Protein AF-A0AAV6R0L7-F1 (afdb_monomer_lite)

Radius of gyration: 26.96 Å; chains: 1; bounding box: 62×50×65 Å

Secondary structure (DSSP, 8-state):
-PPPHHHHHHHHHHHHHHHHHHHHHHHHHHHHTSS--TTSPPPPP-------PPPPTT--HHHHHHHHHHHHHHHHHHHHHTT--HHHHHTS--SSS-TTTEETTEEPP--HHHHHHHHHHTS---SS----SB----HHHHHHHS--SS--BHHHHIIIIIHHHHHHHHHHSSB---S-TTHHHHHHS---SS----TTSBPTT---------

pLDDT: mean 74.99, std 13.41, range [33.66, 90.25]

Foldseek 3Di:
DDDPPVVVVVVLVVLVVVLVVVVVVLVVCPVVVPDRDPPDDRDDRPDPPDPPPPPPPDPDPVNLVVVLVVQVVVVVVVCVVVVHDPVVVVVDDSHPDDPVADDSNHGDDDDPVVVVVVVVVVDDDDPDDDDDQDDDDPPVVQPVVFFQDPDFFQLSCCPPTPPVVVVVVPVVHNDDDPDDPCPVVVVVDDDDPPDDRDRGDTDPRPPDPDDDDD

Structure (mmCIF, N/CA/C/O backbone):
data_AF-A0AAV6R0L7-F1
#
_entry.id   AF-A0AAV6R0L7-F1
#
loop_
_atom_site.group_PDB
_atom_site.id
_atom_site.type_symbol
_atom_site.label_atom_id
_atom_site.label_alt_id
_atom_site.label_comp_id
_atom_site.label_asym_id
_atom_site.label_entity_id
_atom_site.label_seq_id
_atom_site.pdbx_PDB_ins_code
_atom_site.Cartn_x
_atom_site.Cartn_y
_atom_site.Cartn_z
_atom_site.occupancy
_atom_site.B_iso_or_equiv
_atom_site.auth_seq_id
_atom_site.auth_comp_id
_atom_site.auth_asym_id
_atom_site.auth_atom_id
_atom_site.pdbx_PDB_model_num
ATOM 1 N N . MET A 1 1 ? -6.041 29.939 28.682 1.00 41.69 1 MET A N 1
ATOM 2 C CA . MET A 1 1 ? -7.348 29.356 29.060 1.00 41.69 1 MET A CA 1
ATOM 3 C C . MET A 1 1 ? -7.856 28.539 27.883 1.00 41.69 1 MET A C 1
ATOM 5 O O . MET A 1 1 ? -8.057 29.111 26.820 1.00 41.69 1 MET A O 1
ATOM 9 N N . GLY A 1 2 ? -7.948 27.213 28.024 1.00 55.22 2 GLY A N 1
ATOM 10 C CA . GLY A 1 2 ? -8.451 26.331 26.963 1.00 55.22 2 GLY A CA 1
ATOM 11 C C . GLY A 1 2 ? -9.954 26.516 26.745 1.00 55.22 2 GLY A C 1
ATOM 12 O O . GLY A 1 2 ? -10.676 26.841 27.688 1.00 55.22 2 GLY A O 1
ATOM 13 N N . LYS A 1 3 ? -10.428 26.340 25.506 1.00 60.84 3 LYS A N 1
ATOM 14 C CA . LYS A 1 3 ? -11.869 26.344 25.209 1.00 60.84 3 LYS A CA 1
ATOM 15 C C . LYS A 1 3 ? -12.555 25.191 25.968 1.00 60.84 3 LYS A C 1
ATOM 17 O O . LYS A 1 3 ? -11.961 24.117 26.062 1.00 60.84 3 LYS A O 1
ATOM 22 N N . PRO A 1 4 ? -13.788 25.370 26.478 1.00 76.62 4 PRO A N 1
ATOM 23 C CA . PRO A 1 4 ? -14.549 24.284 27.096 1.00 76.62 4 PRO A CA 1
ATOM 24 C C . PRO A 1 4 ? -14.711 23.104 26.128 1.00 76.62 4 PRO A C 1
ATOM 26 O O . PRO A 1 4 ? -14.979 23.318 24.945 1.00 76.62 4 PRO A O 1
ATOM 29 N N . LEU A 1 5 ? -14.608 21.867 26.626 1.00 69.12 5 LEU A N 1
ATOM 30 C CA . LEU A 1 5 ? -14.687 20.642 25.812 1.00 69.12 5 LEU A CA 1
ATOM 31 C C . LEU A 1 5 ? -15.955 20.584 24.940 1.00 69.12 5 LEU A C 1
ATOM 33 O O . LEU A 1 5 ? -15.890 20.198 23.779 1.00 69.12 5 LEU A O 1
ATOM 37 N N . ALA A 1 6 ? -17.095 21.036 25.468 1.00 72.56 6 ALA A N 1
ATOM 38 C CA . ALA A 1 6 ? -18.357 21.095 24.729 1.00 72.56 6 ALA A CA 1
ATOM 39 C C . ALA A 1 6 ? -18.309 22.066 23.534 1.00 72.56 6 ALA A C 1
ATOM 41 O O . ALA A 1 6 ? -18.809 21.751 22.456 1.00 72.56 6 ALA A O 1
ATOM 42 N N . ALA A 1 7 ? -17.655 23.220 23.698 1.00 75.00 7 ALA A N 1
ATOM 43 C CA . ALA A 1 7 ? -17.465 24.179 22.612 1.00 75.00 7 ALA A CA 1
ATOM 44 C C . ALA A 1 7 ? -16.508 23.621 21.548 1.00 75.00 7 ALA A C 1
ATOM 46 O O . ALA A 1 7 ? -16.735 23.809 20.358 1.00 75.00 7 ALA A O 1
ATOM 47 N N . LEU A 1 8 ? -15.472 22.889 21.970 1.00 75.19 8 LEU A N 1
ATOM 48 C CA . LEU A 1 8 ? -14.539 22.225 21.063 1.00 75.19 8 LEU A CA 1
ATOM 49 C C . LEU A 1 8 ? -15.246 21.145 20.225 1.00 75.19 8 LEU A C 1
ATOM 51 O O . LEU A 1 8 ? -15.151 21.162 18.998 1.00 75.19 8 LEU A O 1
ATOM 55 N N . LEU A 1 9 ? -16.019 20.264 20.866 1.00 73.44 9 LEU A N 1
ATOM 56 C CA . LEU A 1 9 ? -16.793 19.216 20.190 1.00 73.44 9 LEU A CA 1
ATOM 57 C C . LEU A 1 9 ? -17.797 19.792 19.187 1.00 73.44 9 LEU A C 1
ATOM 59 O O . LEU A 1 9 ? -17.857 19.321 18.055 1.00 73.44 9 LEU A O 1
ATOM 63 N N . SER A 1 10 ? -18.527 20.844 19.566 1.00 76.62 10 SER A N 1
ATOM 64 C CA . SER A 1 10 ? -19.454 21.526 18.658 1.00 76.62 10 SER A CA 1
ATOM 65 C C . SER A 1 10 ? -18.727 22.114 17.444 1.00 76.62 10 SER A C 1
ATOM 67 O O . SER A 1 10 ? -19.151 21.888 16.314 1.00 76.62 10 SER A O 1
ATOM 69 N N . THR A 1 11 ? -17.576 22.771 17.637 1.00 80.69 11 THR A N 1
ATOM 70 C CA . THR A 1 11 ? -16.802 23.304 16.502 1.00 80.69 11 THR A CA 1
ATOM 71 C C . THR A 1 11 ? -16.272 22.215 15.569 1.00 80.69 11 THR A C 1
ATOM 73 O O . THR A 1 11 ? -16.262 22.415 14.354 1.00 80.69 11 THR A O 1
ATOM 76 N N . HIS A 1 12 ? -15.857 21.060 16.102 1.00 77.69 12 HIS A N 1
ATOM 77 C CA . HIS A 1 12 ? -15.416 19.928 15.284 1.00 77.69 12 HIS A CA 1
ATOM 78 C C . HIS A 1 12 ? -16.566 19.287 14.517 1.00 77.69 12 HIS A C 1
ATOM 80 O O . HIS A 1 12 ? -16.390 18.958 13.346 1.00 77.69 12 HIS A O 1
ATOM 86 N N . TYR A 1 13 ? -17.729 19.145 15.155 1.00 80.00 13 TYR A N 1
ATOM 87 C CA . TYR A 1 13 ? -18.930 18.623 14.518 1.00 80.00 13 TYR A CA 1
ATOM 88 C C . TYR A 1 13 ? -19.350 19.492 13.327 1.00 80.00 13 TYR A C 1
ATOM 90 O O . TYR A 1 13 ? -19.474 18.979 12.217 1.00 80.00 13 TYR A O 1
ATOM 98 N N . GLU A 1 14 ? -19.461 20.810 13.521 1.00 84.25 14 GLU A N 1
ATOM 99 C CA . GLU A 1 14 ? -19.815 21.740 12.440 1.00 84.25 14 GLU A CA 1
ATOM 100 C C . GLU A 1 14 ? -18.759 21.751 11.326 1.00 84.25 14 GLU A C 1
ATOM 102 O O . GLU A 1 14 ? -19.093 21.663 10.148 1.00 84.25 14 GLU A O 1
ATOM 107 N N . SER A 1 15 ? -17.467 21.759 11.678 1.00 81.75 15 SER A N 1
ATOM 108 C CA . SER A 1 15 ? -16.381 21.713 10.684 1.00 81.75 15 SER A CA 1
ATOM 109 C C . SER A 1 15 ? -16.391 20.416 9.866 1.00 81.75 15 SER A C 1
ATOM 111 O O . SER A 1 15 ? -16.140 20.437 8.660 1.00 81.75 15 SER A O 1
ATOM 113 N N . GLY A 1 16 ? -16.674 19.281 10.513 1.00 80.00 16 GLY A N 1
ATOM 114 C CA . GLY A 1 16 ? -16.819 17.988 9.850 1.00 80.00 16 GLY A CA 1
ATOM 115 C C . GLY A 1 16 ? -18.012 17.972 8.900 1.00 80.00 16 GLY A C 1
ATOM 116 O O . GLY A 1 16 ? -17.875 17.523 7.764 1.00 80.00 16 GLY A O 1
ATOM 117 N N . ARG A 1 17 ? -19.150 18.529 9.333 1.00 83.81 17 ARG A N 1
ATOM 118 C CA . ARG A 1 17 ? -20.371 18.619 8.527 1.00 83.81 17 ARG A CA 1
ATOM 119 C C . ARG A 1 17 ? -20.169 19.472 7.275 1.00 83.81 17 ARG A C 1
ATOM 121 O O . ARG A 1 17 ? -20.533 19.035 6.190 1.00 83.81 17 ARG A O 1
ATOM 128 N N . THR A 1 18 ? -19.538 20.638 7.409 1.00 83.25 18 THR A N 1
ATOM 129 C CA . THR A 1 18 ? -19.237 21.516 6.268 1.00 83.25 18 THR A CA 1
ATOM 130 C C . THR A 1 18 ? -18.297 20.844 5.274 1.00 83.25 18 THR A C 1
ATOM 132 O O . THR A 1 18 ? -18.565 20.862 4.081 1.00 83.25 18 THR A O 1
ATOM 135 N N . CYS A 1 19 ? -17.230 20.187 5.739 1.00 79.94 19 CYS A N 1
ATOM 136 C CA . CYS A 1 19 ? -16.316 19.499 4.823 1.00 79.94 19 CYS A CA 1
ATOM 137 C C . CYS A 1 19 ? -16.973 18.304 4.119 1.00 79.94 19 CYS A C 1
ATOM 139 O O . CYS A 1 19 ? -16.639 18.011 2.973 1.00 79.94 19 CYS A O 1
ATOM 141 N N . PHE A 1 20 ? -17.878 17.595 4.798 1.00 83.06 20 PHE A N 1
ATOM 142 C CA . PHE A 1 20 ? -18.643 16.518 4.175 1.00 83.06 20 PHE A CA 1
ATOM 143 C C . PHE A 1 20 ? -19.561 17.056 3.070 1.00 83.06 20 PHE A C 1
ATOM 145 O O . PHE A 1 20 ? -19.612 16.470 1.994 1.00 83.06 20 PHE A O 1
ATOM 152 N N . GLN A 1 21 ? -20.205 18.202 3.308 1.00 84.94 21 GLN A N 1
ATOM 153 C CA . GLN A 1 21 ? -21.023 18.889 2.309 1.00 84.94 21 GLN A CA 1
ATOM 154 C C . GLN A 1 21 ? -20.188 19.327 1.092 1.00 84.94 21 GLN A C 1
ATOM 156 O O . GLN A 1 21 ? -20.542 18.989 -0.031 1.00 84.94 21 GLN A O 1
ATOM 161 N N . GLU A 1 22 ? -19.038 19.981 1.312 1.00 83.12 22 GLU A N 1
ATOM 162 C CA . GLU A 1 22 ? -18.105 20.379 0.238 1.00 83.12 22 GLU A CA 1
ATOM 163 C C . GLU A 1 22 ? -17.649 19.168 -0.600 1.00 83.12 22 GLU A C 1
ATOM 165 O O . GLU A 1 22 ? -17.516 19.250 -1.820 1.00 83.12 22 GLU A O 1
ATOM 170 N N . PHE A 1 23 ? -17.414 18.020 0.045 1.00 83.06 23 PHE A N 1
ATOM 171 C CA . PHE A 1 23 ? -17.054 16.784 -0.649 1.00 83.06 23 PHE A CA 1
ATOM 172 C C . PHE A 1 23 ? -18.212 16.223 -1.483 1.00 83.06 23 PHE A C 1
ATOM 174 O O . PHE A 1 23 ? -17.983 15.770 -2.602 1.00 83.06 23 PHE A O 1
ATOM 181 N N . GLN A 1 24 ? -19.443 16.247 -0.964 1.00 84.81 24 GLN A N 1
ATOM 182 C CA . GLN A 1 24 ? -20.619 15.804 -1.718 1.00 84.81 24 GLN A CA 1
ATOM 183 C C . GLN A 1 24 ? -20.860 16.677 -2.952 1.00 84.81 24 GLN A C 1
ATOM 185 O O . GLN A 1 24 ? -21.027 16.132 -4.038 1.00 84.81 24 GLN A O 1
ATOM 190 N N . GLU A 1 25 ? -20.782 18.000 -2.808 1.00 84.38 25 GLU A N 1
ATOM 191 C CA . GLU A 1 25 ? -20.912 18.947 -3.924 1.00 84.38 25 GLU A CA 1
ATOM 192 C C . GLU A 1 25 ? -19.843 18.707 -4.998 1.00 84.38 25 GLU A C 1
ATOM 194 O O . GLU A 1 25 ? -20.148 18.689 -6.189 1.00 84.38 25 GLU A O 1
ATOM 199 N N . PHE A 1 26 ? -18.594 18.445 -4.594 1.00 82.44 26 PHE A N 1
ATOM 200 C CA . PHE A 1 26 ? -17.530 18.068 -5.527 1.00 82.44 26 PHE A CA 1
ATOM 201 C C . PHE A 1 26 ? -17.848 16.766 -6.279 1.00 82.44 26 PHE A C 1
ATOM 203 O O . PHE A 1 26 ? -17.674 16.694 -7.495 1.00 82.44 26 PHE A O 1
ATOM 210 N N . MET A 1 27 ? -18.327 15.736 -5.576 1.00 84.00 27 MET A N 1
ATOM 211 C CA . MET A 1 27 ? -18.682 14.450 -6.188 1.00 84.00 27 MET A CA 1
ATOM 212 C C . MET A 1 27 ? -19.865 14.573 -7.157 1.00 84.00 27 MET A C 1
ATOM 214 O O . MET A 1 27 ? -19.846 13.944 -8.214 1.00 84.00 27 MET A O 1
ATOM 218 N N . GLU A 1 28 ? -20.867 15.389 -6.827 1.00 85.00 28 GLU A N 1
ATOM 219 C CA . GLU A 1 28 ? -21.992 15.698 -7.718 1.00 85.00 28 GLU A CA 1
ATOM 220 C C . GLU A 1 28 ? -21.538 16.511 -8.939 1.00 85.00 28 GLU A C 1
ATOM 222 O O . GLU A 1 28 ? -21.948 16.208 -10.059 1.00 85.00 28 GLU A O 1
ATOM 227 N N . GLY A 1 29 ? -20.630 17.477 -8.762 1.00 79.44 29 GLY A N 1
ATOM 228 C CA . GLY A 1 29 ? -20.025 18.232 -9.865 1.00 79.44 29 GLY A CA 1
ATOM 229 C C . GLY A 1 29 ? -19.267 17.338 -10.851 1.00 79.44 29 GLY A C 1
ATOM 230 O O . GLY A 1 29 ? -19.427 17.481 -12.062 1.00 79.44 29 GLY A O 1
ATOM 231 N N . LEU A 1 30 ? -18.525 16.343 -10.348 1.00 78.81 30 LEU A N 1
ATOM 232 C CA . LEU A 1 30 ? -17.870 15.338 -11.195 1.00 78.81 30 LEU A CA 1
ATOM 233 C C . LEU A 1 30 ? -18.861 14.453 -11.961 1.00 78.81 30 LEU A C 1
ATOM 235 O O . LEU A 1 30 ? -18.545 14.013 -13.064 1.00 78.81 30 LEU A O 1
ATOM 239 N N . GLN A 1 31 ? -20.029 14.157 -11.385 1.00 80.56 31 GLN A N 1
ATOM 240 C CA . GLN A 1 31 ? -21.059 13.347 -12.044 1.00 80.56 31 GLN A CA 1
ATOM 241 C C . GLN A 1 31 ? -21.823 14.120 -13.120 1.00 80.56 31 GLN A C 1
ATOM 243 O O . GLN A 1 31 ? -22.228 13.525 -14.115 1.00 80.56 31 GLN A O 1
ATOM 248 N N . ASN A 1 32 ? -22.008 15.425 -12.923 1.00 79.94 32 ASN A N 1
ATOM 249 C CA . ASN A 1 32 ? -22.815 16.272 -13.799 1.00 79.94 32 ASN A CA 1
ATOM 250 C C . ASN A 1 32 ? -21.991 17.031 -14.860 1.00 79.94 32 ASN A C 1
ATOM 252 O O . ASN A 1 32 ? -22.562 17.823 -15.602 1.00 79.94 32 ASN A O 1
ATOM 256 N N . GLU A 1 33 ? -20.672 16.801 -14.939 1.00 68.69 33 GLU A N 1
ATOM 257 C CA . GLU A 1 33 ? -19.726 17.474 -15.856 1.00 68.69 33 GLU A CA 1
ATOM 258 C C . GLU A 1 33 ? -19.758 19.022 -15.799 1.00 68.69 33 GLU A C 1
ATOM 260 O O . GLU A 1 33 ? -19.273 19.704 -16.705 1.00 68.69 33 GLU A O 1
ATOM 265 N N . GLU A 1 34 ? -20.282 19.609 -14.717 1.00 64.69 34 GLU A N 1
ATOM 266 C CA . GLU A 1 34 ? -20.348 21.060 -14.529 1.00 64.69 34 GLU A CA 1
ATOM 267 C C . GLU A 1 34 ? -19.182 21.578 -13.677 1.00 64.69 34 GLU A C 1
ATOM 269 O O . GLU A 1 34 ? -19.051 21.224 -12.510 1.00 64.69 34 GLU A O 1
ATOM 274 N N . VAL A 1 35 ? -18.396 22.494 -14.267 1.00 59.72 35 VAL A N 1
ATOM 275 C CA . VAL A 1 35 ? -17.421 23.454 -13.686 1.00 59.72 35 VAL A CA 1
ATOM 276 C C . VAL A 1 35 ? -16.261 22.881 -12.851 1.00 59.72 35 VAL A C 1
ATOM 278 O O . VAL A 1 35 ? -15.149 23.391 -12.975 1.00 59.72 35 VAL A O 1
ATOM 281 N N . ALA A 1 36 ? -16.467 21.840 -12.047 1.00 58.25 36 ALA A N 1
ATOM 282 C CA . ALA A 1 36 ? -15.435 21.146 -11.291 1.00 58.25 36 ALA A CA 1
ATOM 283 C C . ALA A 1 36 ? -14.796 20.060 -12.162 1.00 58.25 36 ALA A C 1
ATOM 285 O O . ALA A 1 36 ? -15.420 19.061 -12.525 1.00 58.25 36 ALA A O 1
ATOM 286 N N . THR A 1 37 ? -13.530 20.246 -12.513 1.00 64.44 37 THR A N 1
ATOM 287 C CA . THR A 1 37 ? -12.767 19.229 -13.229 1.00 64.44 37 THR A CA 1
ATOM 288 C C . THR A 1 37 ? -12.195 18.217 -12.244 1.00 64.44 37 THR A C 1
ATOM 290 O O . THR A 1 37 ? -11.851 18.545 -11.110 1.00 64.44 37 THR A O 1
ATOM 293 N N . PHE A 1 38 ? -11.986 16.981 -12.701 1.00 68.06 38 PHE A N 1
ATOM 294 C CA . PHE A 1 38 ? -11.251 15.956 -11.946 1.00 68.06 38 PHE A CA 1
ATOM 295 C C . PHE A 1 38 ? -9.875 16.437 -11.438 1.00 68.06 38 PHE A C 1
ATOM 297 O O . PHE A 1 38 ? -9.327 15.888 -10.483 1.00 68.06 38 PHE A O 1
ATOM 304 N N . TYR A 1 39 ? -9.308 17.462 -12.078 1.00 74.31 39 TYR A N 1
ATOM 305 C CA . TYR A 1 39 ? -8.001 18.020 -11.751 1.00 74.31 39 TYR A CA 1
ATOM 306 C C . TYR A 1 39 ? -8.044 19.140 -10.709 1.00 74.31 39 TYR A C 1
ATOM 308 O O . TYR A 1 39 ? -6.978 19.606 -10.293 1.00 74.31 39 TYR A O 1
ATOM 316 N N . ASP A 1 40 ? -9.230 19.563 -10.268 1.00 73.94 40 ASP A N 1
ATOM 317 C CA . ASP A 1 40 ? -9.344 20.623 -9.279 1.00 73.94 40 ASP A CA 1
ATOM 318 C C . ASP A 1 40 ? -8.901 20.126 -7.893 1.00 73.94 40 ASP A C 1
ATOM 320 O O . ASP A 1 40 ? -9.303 19.053 -7.430 1.00 73.94 40 ASP A O 1
ATOM 324 N N . PRO A 1 41 ? -8.031 20.878 -7.197 1.00 72.00 41 PRO A N 1
ATOM 325 C CA . PRO A 1 41 ? -7.487 20.444 -5.924 1.00 72.00 41 PRO A CA 1
ATOM 326 C C . PRO A 1 41 ? -8.555 20.477 -4.826 1.00 72.00 41 PRO A C 1
ATOM 328 O O . PRO A 1 41 ? -9.047 21.538 -4.444 1.00 72.00 41 PRO A O 1
ATOM 331 N N . ILE A 1 42 ? -8.833 19.314 -4.233 1.00 75.06 42 ILE A N 1
ATOM 332 C CA . ILE A 1 42 ? -9.690 19.212 -3.048 1.00 75.06 42 ILE A CA 1
ATOM 333 C C . ILE A 1 42 ? -8.981 19.871 -1.860 1.00 75.06 42 ILE A C 1
ATOM 335 O O . ILE A 1 42 ? -7.841 19.540 -1.506 1.00 75.06 42 ILE A O 1
ATOM 339 N N . LYS A 1 43 ? -9.667 20.809 -1.206 1.00 73.94 43 LYS A N 1
ATOM 340 C CA . LYS A 1 43 ? -9.151 21.507 -0.029 1.00 73.94 43 LYS A CA 1
ATOM 341 C C . LYS A 1 43 ? -8.893 20.513 1.103 1.00 73.94 43 LYS A C 1
ATOM 343 O O . LYS A 1 43 ? -9.780 19.799 1.559 1.00 73.94 43 LYS A O 1
ATOM 348 N N . LYS A 1 44 ? -7.658 20.493 1.607 1.00 70.69 44 LYS A N 1
ATOM 349 C CA . LYS A 1 44 ? -7.285 19.636 2.738 1.00 70.69 44 LYS A CA 1
ATOM 350 C C . LYS A 1 44 ? -8.044 20.052 4.000 1.00 70.69 44 LYS A C 1
ATOM 352 O O . LYS A 1 44 ? -7.892 21.183 4.469 1.00 70.69 44 LYS A O 1
ATOM 357 N N . ASN A 1 45 ? -8.775 19.113 4.594 1.00 67.81 45 ASN A N 1
ATOM 358 C CA . ASN A 1 45 ? -9.454 19.345 5.861 1.00 67.81 45 ASN A CA 1
ATOM 359 C C . ASN A 1 45 ? -8.432 19.500 7.007 1.00 67.81 45 ASN A C 1
ATOM 361 O O . ASN A 1 45 ? -7.558 18.651 7.206 1.00 67.81 45 ASN A O 1
ATOM 365 N N . ARG A 1 46 ? -8.517 20.610 7.752 1.00 64.38 46 ARG A N 1
ATOM 366 C CA . ARG A 1 46 ? -7.647 20.922 8.901 1.00 64.38 46 ARG A CA 1
ATOM 367 C C . ARG A 1 46 ? -8.307 20.496 10.204 1.00 64.38 46 ARG A C 1
ATOM 369 O O . ARG A 1 46 ? -8.546 21.303 11.097 1.00 64.38 46 ARG A O 1
ATOM 376 N N . ILE A 1 47 ? -8.591 19.211 10.308 1.00 65.06 47 ILE A N 1
ATOM 377 C CA . ILE A 1 47 ? -9.078 18.604 11.538 1.00 65.06 47 ILE A CA 1
ATOM 378 C C . ILE A 1 47 ? -7.908 17.957 12.262 1.00 65.06 47 ILE A C 1
ATOM 380 O O . ILE A 1 47 ? -7.224 17.076 11.742 1.00 65.06 47 ILE A O 1
ATOM 384 N N . HIS A 1 48 ? -7.649 18.453 13.469 1.00 58.84 48 HIS A N 1
ATOM 385 C CA . HIS A 1 48 ? -6.672 17.898 14.394 1.00 58.84 48 HIS A CA 1
ATOM 386 C C . HIS A 1 48 ? -7.208 16.574 14.958 1.00 58.84 48 HIS A C 1
ATOM 388 O O . HIS A 1 48 ? -7.595 16.509 16.117 1.00 58.84 48 HIS A O 1
ATOM 394 N N . PHE A 1 49 ? -7.288 15.526 14.135 1.00 54.97 49 PHE A N 1
ATOM 395 C CA . PHE A 1 49 ? -7.740 14.210 14.600 1.00 54.97 49 PHE A CA 1
ATOM 396 C C . PHE A 1 49 ? -6.737 13.542 15.541 1.00 54.97 49 PHE A C 1
ATOM 398 O O . PHE A 1 49 ? -7.130 12.795 16.427 1.00 54.97 49 PHE A O 1
ATOM 405 N N . PHE A 1 50 ? -5.446 13.832 15.361 1.00 48.38 50 PHE A N 1
ATOM 406 C CA . PHE A 1 50 ? -4.360 13.186 16.089 1.00 48.38 50 PHE A CA 1
ATOM 407 C C . PHE A 1 50 ? -3.360 14.235 16.564 1.00 48.38 50 PHE A C 1
ATOM 409 O O . PHE A 1 50 ? -2.287 14.419 15.988 1.00 48.38 50 PHE A O 1
ATOM 416 N N . GLY A 1 51 ? -3.724 14.960 17.619 1.00 49.12 51 GLY A N 1
ATOM 417 C CA . GLY A 1 51 ? -2.696 15.500 18.495 1.00 49.12 51 GLY A CA 1
ATOM 418 C C . GLY A 1 51 ? -2.051 14.311 19.194 1.00 49.12 51 GLY A C 1
ATOM 419 O O . GLY A 1 51 ? -2.687 13.700 20.047 1.00 49.12 51 GLY A O 1
ATOM 420 N N . GLN A 1 52 ? -0.829 13.942 18.807 1.00 47.91 52 GLN A N 1
ATOM 421 C CA . GLN A 1 52 ? -0.015 13.099 19.673 1.00 47.91 52 GLN A CA 1
ATOM 422 C C . GLN A 1 52 ? 0.307 13.934 20.911 1.00 47.91 52 GLN A C 1
ATOM 424 O O . GLN A 1 52 ? 1.244 14.730 20.909 1.00 47.91 52 GLN A O 1
ATOM 429 N N . GLU A 1 53 ? -0.505 13.784 21.956 1.00 52.22 53 GLU A N 1
ATOM 430 C CA . GLU A 1 53 ? -0.028 14.043 23.308 1.00 52.22 53 GLU A CA 1
ATOM 431 C C . GLU A 1 53 ? 1.246 13.197 23.472 1.00 52.22 53 GLU A C 1
ATOM 433 O O . GLU A 1 53 ? 1.231 12.009 23.118 1.00 52.22 53 GLU A O 1
ATOM 438 N N . PRO A 1 54 ? 2.373 13.784 23.908 1.00 48.88 54 PRO A N 1
ATOM 439 C CA . PRO A 1 54 ? 3.570 13.004 24.165 1.00 48.88 54 PRO A CA 1
ATOM 440 C C . PRO A 1 54 ? 3.177 11.896 25.136 1.00 48.88 54 PRO A C 1
ATOM 442 O O . PRO A 1 54 ? 2.649 12.179 26.212 1.00 48.88 54 PRO A O 1
ATOM 445 N N . ALA A 1 55 ? 3.374 10.642 24.720 1.00 51.12 55 ALA A N 1
ATOM 446 C CA . ALA A 1 55 ? 3.060 9.486 25.544 1.00 51.12 55 ALA A CA 1
ATOM 447 C C . ALA A 1 55 ? 3.647 9.726 26.938 1.00 51.12 55 ALA A C 1
ATOM 449 O O . ALA A 1 55 ? 4.860 9.913 27.069 1.00 51.12 55 ALA A O 1
ATOM 450 N N . SER A 1 56 ? 2.796 9.785 27.970 1.00 53.19 56 SER A N 1
ATOM 451 C CA . SER A 1 56 ? 3.306 9.861 29.333 1.00 53.19 56 SER A CA 1
ATOM 452 C C . SER A 1 56 ? 4.156 8.614 29.524 1.00 53.19 56 SER A C 1
ATOM 454 O O . SER A 1 56 ? 3.638 7.506 29.370 1.00 53.19 56 SER A O 1
ATOM 456 N N . ALA A 1 57 ? 5.444 8.797 29.796 1.00 53.41 57 ALA A N 1
ATOM 457 C CA . ALA A 1 57 ? 6.442 7.738 29.721 1.00 53.41 57 ALA A CA 1
ATOM 458 C C . ALA A 1 57 ? 6.192 6.545 30.669 1.00 53.41 57 ALA A C 1
ATOM 460 O O . ALA A 1 57 ? 6.902 5.559 30.562 1.00 53.41 57 ALA A O 1
ATOM 461 N N . ASP A 1 58 ? 5.172 6.584 31.535 1.00 53.94 58 ASP A N 1
ATOM 462 C CA . ASP A 1 58 ? 4.935 5.584 32.580 1.00 53.94 58 ASP A CA 1
ATOM 463 C C . ASP A 1 58 ? 3.444 5.376 32.924 1.00 53.94 58 ASP A C 1
ATOM 465 O O . ASP A 1 58 ? 3.062 5.251 34.092 1.00 53.94 58 ASP A O 1
ATOM 469 N N . ALA A 1 59 ? 2.542 5.317 31.940 1.00 58.16 59 ALA A N 1
ATOM 470 C CA . ALA A 1 59 ? 1.234 4.721 32.222 1.00 58.16 59 ALA A CA 1
ATOM 471 C C . ALA A 1 59 ? 1.418 3.199 32.328 1.00 58.16 59 ALA A C 1
ATOM 473 O O . ALA A 1 59 ? 1.549 2.506 31.320 1.00 58.16 59 ALA A O 1
ATOM 474 N N . SER A 1 60 ? 1.467 2.665 33.553 1.00 68.38 60 SER A N 1
ATOM 475 C CA . SER A 1 60 ? 1.531 1.216 33.757 1.00 68.38 60 SER A CA 1
ATOM 476 C C . SER A 1 60 ? 0.378 0.547 32.999 1.00 68.38 60 SER A C 1
ATOM 478 O O . SER A 1 60 ? -0.755 1.028 33.039 1.00 68.38 60 SER A O 1
ATOM 480 N N . LYS A 1 61 ? 0.637 -0.573 32.309 1.00 73.50 61 LYS A N 1
ATOM 481 C CA . LYS A 1 61 ? -0.387 -1.316 31.539 1.00 73.50 61 LYS A CA 1
ATOM 482 C C . LYS A 1 61 ? -1.661 -1.585 32.356 1.00 73.50 61 LYS A C 1
ATOM 484 O O . LYS A 1 61 ? -2.763 -1.611 31.822 1.00 73.50 61 LYS A O 1
ATOM 489 N N . GLN A 1 62 ? -1.512 -1.717 33.674 1.00 77.81 62 GLN A N 1
ATOM 490 C CA . GLN A 1 62 ? -2.607 -1.866 34.627 1.00 77.81 62 GLN A CA 1
ATOM 491 C C . GLN A 1 62 ? -3.529 -0.636 34.708 1.00 77.81 62 GLN A C 1
ATOM 493 O O . GLN A 1 62 ? -4.739 -0.795 34.858 1.00 77.81 62 GLN A O 1
ATOM 498 N N . LYS A 1 63 ? -2.985 0.583 34.625 1.00 80.38 63 LYS A N 1
ATOM 499 C CA . LYS A 1 63 ? -3.769 1.823 34.642 1.00 80.38 63 LYS A CA 1
ATOM 500 C C . LYS A 1 63 ? -4.619 1.949 33.379 1.00 80.38 63 LYS A C 1
ATOM 502 O O . LYS A 1 63 ? -5.816 2.184 33.498 1.00 80.38 63 LYS A O 1
ATOM 507 N N . VAL A 1 64 ? -4.018 1.695 32.215 1.00 78.56 64 VAL A N 1
ATOM 508 C CA . VAL A 1 64 ? -4.716 1.676 30.918 1.00 78.56 64 VAL A CA 1
ATOM 509 C C . VAL A 1 64 ? -5.853 0.655 30.939 1.00 78.56 64 VAL A C 1
ATOM 511 O O . VAL A 1 64 ? -6.998 1.007 30.688 1.00 78.56 64 VAL A O 1
ATOM 514 N N . LEU A 1 65 ? -5.578 -0.575 31.389 1.00 81.75 65 LEU A N 1
ATOM 515 C CA . LEU A 1 65 ? -6.601 -1.618 31.496 1.00 81.75 65 LEU A CA 1
ATOM 516 C C . LEU A 1 65 ? -7.759 -1.216 32.426 1.00 81.75 65 LEU A C 1
ATOM 518 O O . LEU A 1 65 ? -8.919 -1.527 32.165 1.00 81.75 65 LEU A O 1
ATOM 522 N N . LYS A 1 66 ? -7.464 -0.514 33.526 1.00 86.69 66 LYS A N 1
ATOM 523 C CA . LYS A 1 66 ? -8.493 -0.029 34.454 1.00 86.69 66 LYS A CA 1
ATOM 524 C C . LYS A 1 66 ? -9.368 1.049 33.812 1.00 86.69 66 LYS A C 1
ATOM 526 O O . LYS A 1 66 ? -10.579 1.042 34.032 1.00 86.69 66 LYS A O 1
ATOM 531 N N . GLU A 1 67 ? -8.773 1.955 33.044 1.00 84.56 67 GLU A N 1
ATOM 532 C CA . GLU A 1 67 ? -9.488 2.989 32.289 1.00 84.56 67 GLU A CA 1
ATOM 533 C C . GLU A 1 67 ? -10.354 2.369 31.181 1.00 84.56 67 GLU A C 1
ATOM 535 O O . GLU A 1 67 ? -11.531 2.721 31.073 1.00 84.56 67 GLU A O 1
ATOM 540 N N . ASP A 1 68 ? -9.840 1.371 30.459 1.00 83.94 68 ASP A N 1
ATOM 541 C CA . ASP A 1 68 ? -10.586 0.625 29.439 1.00 83.94 68 ASP A CA 1
ATOM 542 C C . ASP A 1 68 ? -11.776 -0.133 30.038 1.00 83.94 68 ASP A C 1
ATOM 544 O O . ASP A 1 68 ? -12.897 -0.030 29.537 1.00 83.94 68 ASP A O 1
ATOM 548 N N . CYS A 1 69 ? -11.586 -0.830 31.164 1.00 86.56 69 CYS A N 1
ATOM 549 C CA . CYS A 1 69 ? -12.680 -1.494 31.880 1.00 86.56 69 CYS A CA 1
ATOM 550 C C . CYS A 1 69 ? -13.763 -0.499 32.327 1.00 86.56 69 CYS A C 1
ATOM 552 O O . CYS A 1 69 ? -14.961 -0.796 32.259 1.00 86.56 69 CYS A O 1
ATOM 554 N N . GLN A 1 70 ? -13.364 0.693 32.780 1.00 89.00 70 GLN A N 1
ATOM 555 C CA . GLN A 1 70 ? -14.307 1.746 33.158 1.00 89.00 70 GLN A CA 1
ATOM 556 C C . GLN A 1 70 ? -15.058 2.306 31.948 1.00 89.00 70 GLN A C 1
ATOM 558 O O . GLN A 1 70 ? -16.268 2.526 32.041 1.00 89.00 70 GLN A O 1
ATOM 563 N N . LEU A 1 71 ? -14.368 2.538 30.830 1.00 87.06 71 LEU A N 1
ATOM 564 C CA . LEU A 1 71 ? -14.975 3.000 29.584 1.00 87.06 71 LEU A CA 1
ATOM 565 C C . LEU A 1 71 ? -15.975 1.968 29.058 1.00 87.06 71 LEU A C 1
ATOM 567 O O . LEU A 1 71 ? -17.129 2.319 28.816 1.00 87.06 71 LEU A O 1
ATOM 571 N N . PHE A 1 72 ? -15.573 0.698 28.987 1.00 88.56 72 PHE A N 1
ATOM 572 C CA . PHE A 1 72 ? -16.438 -0.411 28.595 1.00 88.56 72 PHE A CA 1
ATOM 573 C C . PHE A 1 72 ? -17.694 -0.478 29.464 1.00 88.56 72 PHE A C 1
ATOM 575 O O . PHE A 1 72 ? -18.800 -0.515 28.936 1.00 88.56 72 PHE A O 1
ATOM 582 N N . SER A 1 73 ? -17.545 -0.415 30.791 1.00 89.75 73 SER A N 1
ATOM 583 C CA . SER A 1 73 ? -18.683 -0.465 31.718 1.00 89.75 73 SER A CA 1
ATOM 584 C C . SER A 1 73 ? -19.676 0.672 31.462 1.00 89.75 73 SER A C 1
ATOM 586 O O . SER A 1 73 ? -20.883 0.446 31.404 1.00 89.75 73 SER A O 1
ATOM 588 N N . LYS A 1 74 ? -19.177 1.899 31.258 1.00 90.25 74 LYS A N 1
ATOM 589 C CA . LYS A 1 74 ? -20.019 3.066 30.947 1.00 90.25 74 LYS A CA 1
ATOM 590 C C . LYS A 1 74 ? -20.735 2.905 29.609 1.00 90.25 74 LYS A C 1
ATOM 592 O O . LYS A 1 74 ? -21.936 3.156 29.539 1.00 90.25 74 LYS A O 1
ATOM 597 N N . LEU A 1 75 ? -20.012 2.490 28.569 1.00 88.56 75 LEU A N 1
ATOM 598 C CA . LEU A 1 75 ? -20.565 2.282 27.231 1.00 88.56 75 LEU A CA 1
ATOM 599 C C . LEU A 1 75 ? -21.611 1.163 27.221 1.00 88.56 75 LEU A C 1
ATOM 601 O O . LEU A 1 75 ? -22.668 1.331 26.624 1.00 88.56 75 LEU A O 1
ATOM 605 N N . PHE A 1 76 ? -21.363 0.071 27.941 1.00 88.88 76 PHE A N 1
ATOM 606 C CA . PHE A 1 76 ? -22.287 -1.052 28.074 1.00 88.88 76 PHE A CA 1
ATOM 607 C C . PHE A 1 76 ? -23.588 -0.656 28.784 1.00 88.88 76 PHE A C 1
ATOM 609 O O . PHE A 1 76 ? -24.671 -0.960 28.289 1.00 88.88 76 PHE A O 1
ATOM 616 N N . ILE A 1 77 ? -23.503 0.083 29.898 1.00 90.19 77 ILE A N 1
ATOM 617 C CA . ILE A 1 77 ? -24.687 0.612 30.600 1.00 90.19 77 ILE A CA 1
ATOM 618 C C . ILE A 1 77 ? -25.474 1.563 29.689 1.00 90.19 77 ILE A C 1
ATOM 620 O O . ILE A 1 77 ? -26.699 1.477 29.612 1.00 90.19 77 ILE A O 1
ATOM 624 N N . LEU A 1 78 ? -24.780 2.442 28.959 1.00 88.56 78 LEU A N 1
ATOM 625 C CA . LEU A 1 78 ? -25.399 3.323 27.967 1.00 88.56 78 LEU A CA 1
ATOM 626 C C . LEU A 1 78 ? -26.120 2.526 26.876 1.00 88.56 78 LEU A C 1
ATOM 628 O O . LEU A 1 78 ? -27.264 2.845 26.558 1.00 88.56 78 LEU A O 1
ATOM 632 N N . CYS A 1 79 ? -25.478 1.479 26.357 1.00 87.38 79 CYS A N 1
ATOM 633 C CA . CYS A 1 79 ? -26.020 0.589 25.335 1.00 87.38 79 CYS A CA 1
ATOM 634 C C . CYS A 1 79 ? -27.316 -0.086 25.818 1.00 87.38 79 CYS A C 1
ATOM 636 O O . CYS A 1 79 ? -28.321 -0.042 25.111 1.00 87.38 79 CYS A O 1
ATOM 638 N N . GLN A 1 80 ? -27.338 -0.592 27.060 1.00 85.62 80 GLN A N 1
ATOM 639 C CA . GLN A 1 80 ? -28.551 -1.150 27.672 1.00 85.62 80 GLN A CA 1
ATOM 640 C C . GLN A 1 80 ? -29.654 -0.104 27.864 1.00 85.62 80 GLN A C 1
ATOM 642 O O . GLN A 1 80 ? -30.801 -0.350 27.509 1.00 85.62 80 GLN A O 1
ATOM 647 N N . SER A 1 81 ? -29.320 1.075 28.402 1.00 88.62 81 SER A N 1
ATOM 648 C CA . SER A 1 81 ? -30.313 2.121 28.698 1.00 88.62 81 SER A CA 1
ATOM 649 C C . SER A 1 81 ? -30.978 2.720 27.456 1.00 88.62 81 SER A C 1
ATOM 651 O O . SER A 1 81 ? -32.060 3.289 27.557 1.00 88.62 81 SER A O 1
ATOM 653 N N . LYS A 1 82 ? -30.322 2.618 26.295 1.00 88.62 82 LYS A N 1
ATOM 654 C CA . LYS A 1 82 ? -30.801 3.150 25.016 1.00 88.62 82 LYS A CA 1
ATOM 655 C C . LYS A 1 82 ? -31.284 2.071 24.046 1.00 88.62 82 LYS A C 1
ATOM 657 O O . LYS A 1 82 ? -31.422 2.379 22.866 1.00 88.62 82 LYS A O 1
ATOM 662 N N . GLU A 1 83 ? -31.475 0.834 24.512 1.00 88.06 83 GLU A N 1
ATOM 663 C CA . GLU A 1 83 ? -31.905 -0.305 23.679 1.00 88.06 83 GLU A CA 1
ATOM 664 C C . GLU A 1 83 ? -31.058 -0.457 22.401 1.00 88.06 83 GLU A C 1
ATOM 666 O O . GLU A 1 83 ? -31.547 -0.772 21.317 1.00 88.06 83 GLU A O 1
ATOM 671 N N . CYS A 1 84 ? -29.760 -0.179 22.511 1.00 84.94 84 CYS A N 1
ATOM 672 C CA . CYS A 1 84 ? -28.844 -0.300 21.389 1.00 84.94 84 CYS A CA 1
ATOM 673 C C . CYS A 1 84 ? -28.531 -1.779 21.125 1.00 84.94 84 CYS A C 1
ATOM 675 O O . CYS A 1 84 ? -28.476 -2.597 22.044 1.00 84.94 84 CYS A O 1
ATOM 677 N N . ASP A 1 85 ? -28.287 -2.120 19.860 1.00 88.00 85 ASP A N 1
ATOM 678 C CA . ASP A 1 85 ? -27.915 -3.478 19.469 1.00 88.00 85 ASP A CA 1
ATOM 679 C C . ASP A 1 85 ? -26.540 -3.855 20.047 1.00 88.00 85 ASP A C 1
ATOM 681 O O . ASP A 1 85 ? -25.493 -3.361 19.611 1.00 88.00 85 ASP A O 1
ATOM 685 N N . LEU A 1 86 ? -26.555 -4.762 21.027 1.00 86.00 86 LEU A N 1
ATOM 686 C CA . LEU A 1 86 ? -25.355 -5.293 21.666 1.00 86.00 86 LEU A CA 1
ATOM 687 C C . LEU A 1 86 ? -24.455 -6.031 20.675 1.00 86.00 86 LEU A C 1
ATOM 689 O O . LEU A 1 86 ? -23.236 -5.942 20.796 1.00 86.00 86 LEU A O 1
ATOM 693 N N . HIS A 1 87 ? -25.019 -6.723 19.685 1.00 86.69 87 HIS A N 1
ATOM 694 C CA . HIS A 1 87 ? -24.217 -7.419 18.685 1.00 86.69 87 HIS A CA 1
ATOM 695 C C . HIS A 1 87 ? -23.373 -6.408 17.905 1.00 86.69 87 HIS A C 1
ATOM 697 O O . HIS A 1 87 ? -22.151 -6.531 17.834 1.00 86.69 87 HIS A O 1
ATOM 703 N N . LYS A 1 88 ? -24.009 -5.340 17.414 1.00 85.12 88 LYS A N 1
ATOM 704 C CA . LYS A 1 88 ? -23.320 -4.244 16.725 1.00 85.12 88 LYS A CA 1
ATOM 705 C C . LYS A 1 88 ? -22.311 -3.518 17.618 1.00 85.12 88 LYS A C 1
ATOM 707 O O . LYS A 1 88 ? -21.255 -3.121 17.134 1.00 85.12 88 LYS A O 1
ATOM 712 N N . PHE A 1 89 ? -22.597 -3.377 18.911 1.00 84.12 89 PHE A N 1
ATOM 713 C CA . PHE A 1 89 ? -21.663 -2.796 19.879 1.00 84.12 89 PHE A CA 1
ATOM 714 C C . PHE A 1 89 ? -20.351 -3.592 19.995 1.00 84.12 89 PHE A C 1
ATOM 716 O O . PHE A 1 89 ? -19.280 -2.991 20.072 1.00 84.12 89 PHE A O 1
ATOM 723 N N . PHE A 1 90 ? -20.416 -4.928 19.962 1.00 83.75 90 PHE A N 1
ATOM 724 C CA . PHE A 1 90 ? -19.229 -5.794 19.995 1.00 83.75 90 PHE A CA 1
ATOM 725 C C . PHE A 1 90 ? -18.531 -5.945 18.638 1.00 83.75 90 PHE A C 1
ATOM 727 O O . PHE A 1 90 ? -17.373 -6.355 18.599 1.00 83.75 90 PHE A O 1
ATOM 734 N N . CYS A 1 91 ? -19.187 -5.594 17.528 1.00 85.56 91 CYS A N 1
ATOM 735 C CA . CYS A 1 91 ? -18.551 -5.584 16.208 1.00 85.56 91 CYS A CA 1
ATOM 736 C C . CYS A 1 91 ? -17.508 -4.469 16.043 1.00 85.56 91 CYS A C 1
ATOM 738 O O . CYS A 1 91 ? -16.712 -4.517 15.105 1.00 85.56 91 CYS A O 1
ATOM 740 N N . HIS A 1 92 ? -17.529 -3.452 16.905 1.00 80.50 92 HIS A N 1
ATOM 741 C CA . HIS A 1 92 ? -16.647 -2.297 16.810 1.00 80.50 92 HIS A CA 1
ATOM 742 C C . HIS A 1 92 ? -15.679 -2.241 17.991 1.00 80.50 92 HIS A C 1
ATOM 744 O O . HIS A 1 92 ? -16.002 -2.601 19.122 1.00 80.50 92 HIS A O 1
ATOM 750 N N . GLU A 1 93 ? -14.465 -1.780 17.715 1.00 79.88 93 GLU A N 1
ATOM 751 C CA . GLU A 1 93 ? -13.433 -1.625 18.728 1.00 79.88 93 GLU A CA 1
ATOM 752 C C . GLU A 1 93 ? -13.763 -0.421 19.626 1.00 79.88 93 GLU A C 1
ATOM 754 O O . GLU A 1 93 ? -13.891 0.704 19.152 1.00 79.88 93 GLU A O 1
ATOM 759 N N . ASN A 1 94 ? -13.945 -0.669 20.927 1.00 77.88 94 ASN A N 1
ATOM 760 C CA . ASN A 1 94 ? -14.386 0.336 21.909 1.00 77.88 94 ASN A CA 1
ATOM 761 C C . ASN A 1 94 ? -13.222 0.983 22.689 1.00 77.88 94 ASN A C 1
ATOM 763 O O . ASN A 1 94 ? -13.450 1.708 23.658 1.00 77.88 94 ASN A O 1
ATOM 767 N N . GLN A 1 95 ? -11.978 0.686 22.305 1.00 75.69 95 GLN A N 1
ATOM 768 C CA . GLN A 1 95 ? -10.776 1.232 22.934 1.00 75.69 95 GLN A CA 1
ATOM 769 C C . GLN A 1 95 ? -10.442 2.617 22.368 1.00 75.69 95 GLN A C 1
ATOM 771 O O . GLN A 1 95 ? -10.794 2.943 21.236 1.00 75.69 95 GLN A O 1
ATOM 776 N N . GLN A 1 96 ? -9.740 3.441 23.153 1.00 74.38 96 GLN A N 1
ATOM 777 C CA . GLN A 1 96 ? -9.305 4.775 22.706 1.00 74.38 96 GLN A CA 1
ATOM 778 C C . GLN A 1 96 ? -8.364 4.719 21.496 1.00 74.38 96 GLN A C 1
ATOM 780 O O . GLN A 1 96 ? -8.272 5.677 20.729 1.00 74.38 96 GLN A O 1
ATOM 785 N N . PHE A 1 97 ? -7.661 3.603 21.337 1.00 78.62 97 PHE A N 1
ATOM 786 C CA . PHE A 1 97 ? -6.741 3.340 20.248 1.00 78.62 97 PHE A CA 1
ATOM 787 C C . PHE A 1 97 ? -6.972 1.914 19.734 1.00 78.62 97 PHE A C 1
ATOM 789 O O . PHE A 1 97 ? -7.143 1.007 20.546 1.00 78.62 97 PHE A O 1
ATOM 796 N N . PRO A 1 98 ? -6.991 1.703 18.408 1.00 78.00 98 PRO A N 1
ATOM 797 C CA . PRO A 1 98 ? -7.234 0.387 17.841 1.00 78.00 98 PRO A CA 1
ATOM 798 C C . PRO A 1 98 ? -6.054 -0.550 18.123 1.00 78.00 98 PRO A C 1
ATOM 800 O O . PRO A 1 98 ? -4.934 -0.302 17.655 1.00 78.00 98 PRO A O 1
ATOM 803 N N . ALA A 1 99 ? -6.300 -1.634 18.856 1.00 79.19 99 ALA A N 1
ATOM 804 C CA . ALA A 1 99 ? -5.328 -2.670 19.196 1.00 79.19 99 ALA A CA 1
ATOM 805 C C . ALA A 1 99 ? -4.815 -3.398 17.948 1.00 79.19 99 ALA A C 1
ATOM 807 O O . ALA A 1 99 ? -3.695 -3.900 17.936 1.00 79.19 99 ALA A O 1
ATOM 808 N N . ALA A 1 100 ? -5.593 -3.400 16.861 1.00 80.31 100 ALA A N 1
ATOM 809 C CA . ALA A 1 100 ? -5.141 -3.909 15.568 1.00 80.31 100 ALA A CA 1
ATOM 810 C C . ALA A 1 100 ? -3.971 -3.099 14.971 1.00 80.31 100 ALA A C 1
ATOM 812 O O . ALA A 1 100 ? -3.211 -3.625 14.160 1.00 80.31 100 ALA A O 1
ATOM 813 N N . LEU A 1 101 ? -3.824 -1.820 15.342 1.00 79.06 101 LEU A N 1
ATOM 814 C CA . LEU A 1 101 ? -2.850 -0.900 14.740 1.00 79.06 101 LEU A CA 1
ATOM 815 C C . LEU A 1 101 ? -1.834 -0.338 15.743 1.00 79.06 101 LEU A C 1
ATOM 817 O O . LEU A 1 101 ? -0.809 0.204 15.320 1.00 79.06 101 LEU A O 1
ATOM 821 N N . SER A 1 102 ? -2.098 -0.427 17.048 1.00 82.94 102 SER A N 1
ATOM 822 C CA . SER A 1 102 ? -1.286 0.215 18.083 1.00 82.94 102 SER A CA 1
ATOM 823 C C . SER A 1 102 ? -1.287 -0.527 19.417 1.00 82.94 102 SER A C 1
ATOM 825 O O . SER A 1 102 ? -2.273 -1.153 19.785 1.00 82.94 102 SER A O 1
ATOM 827 N N . ASP A 1 103 ? -0.199 -0.380 20.173 1.00 82.00 103 ASP A N 1
ATOM 828 C CA . ASP A 1 103 ? -0.091 -0.798 21.575 1.00 82.00 103 ASP A CA 1
ATOM 829 C C . ASP A 1 103 ? -0.027 0.454 22.461 1.00 82.00 103 ASP A C 1
ATOM 831 O O . ASP A 1 103 ? 0.911 1.251 22.358 1.00 82.00 103 ASP A O 1
ATOM 835 N N . GLY A 1 104 ? -1.057 0.681 23.283 1.00 75.06 104 GLY A N 1
ATOM 836 C CA . GLY A 1 104 ? -1.128 1.849 24.171 1.00 75.06 104 GLY A CA 1
ATOM 837 C C . GLY A 1 104 ? -1.101 3.194 23.432 1.00 75.06 104 GLY A C 1
ATOM 838 O O . GLY A 1 104 ? -0.455 4.135 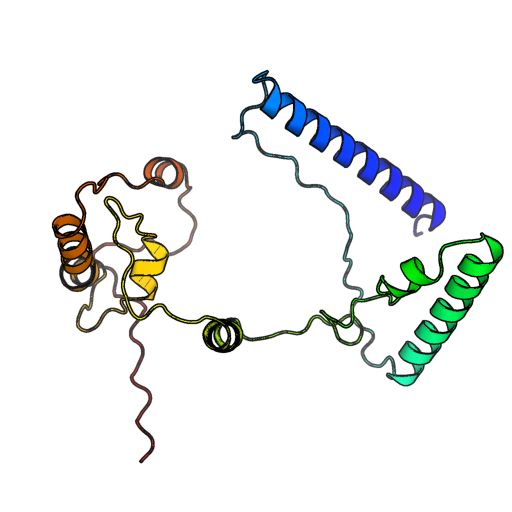23.888 1.00 75.06 104 GLY A O 1
ATOM 839 N N . GLY A 1 105 ? -1.713 3.268 22.244 1.00 76.25 105 GLY A N 1
ATOM 840 C CA . GLY A 1 105 ? -1.702 4.461 21.387 1.00 76.25 105 GLY A CA 1
ATOM 841 C C . GLY A 1 105 ? -0.417 4.653 20.573 1.00 76.25 105 GLY A C 1
ATOM 842 O O . GLY A 1 105 ? -0.341 5.564 19.745 1.00 76.25 105 GLY A O 1
ATOM 843 N N . LYS A 1 106 ? 0.587 3.783 20.741 1.00 80.12 106 LYS A N 1
ATOM 844 C CA . LYS A 1 106 ? 1.785 3.763 19.899 1.00 80.12 106 LYS A CA 1
ATOM 845 C C . LYS A 1 106 ? 1.568 2.817 18.723 1.00 80.12 106 LYS A C 1
ATOM 847 O O . LYS A 1 106 ? 1.464 1.609 18.911 1.00 80.12 106 LYS A O 1
ATOM 852 N N . LEU A 1 107 ? 1.513 3.366 17.510 1.00 82.31 107 LEU A N 1
ATOM 853 C CA . LEU A 1 107 ? 1.377 2.569 16.287 1.00 82.31 107 LEU A CA 1
ATOM 854 C C . LEU A 1 107 ? 2.492 1.524 16.180 1.00 82.31 107 LEU A C 1
ATOM 856 O O . LEU A 1 107 ? 3.658 1.820 16.466 1.00 82.31 107 LEU A O 1
ATOM 860 N N . TYR A 1 108 ? 2.141 0.325 15.718 1.00 82.69 108 TYR A N 1
ATOM 861 C CA . TYR A 1 108 ? 3.134 -0.689 15.394 1.00 82.69 108 TYR A CA 1
ATOM 862 C C . TYR A 1 108 ? 4.016 -0.192 14.249 1.00 82.69 108 TYR A C 1
ATOM 864 O O . TYR A 1 108 ? 3.561 0.037 13.130 1.00 82.69 108 TYR A O 1
ATOM 872 N N . SER A 1 109 ? 5.304 -0.021 14.530 1.00 80.25 109 SER A N 1
ATOM 873 C CA . SER A 1 109 ? 6.299 0.249 13.501 1.00 80.25 109 SER A CA 1
ATOM 874 C C . SER A 1 109 ? 6.834 -1.076 12.971 1.00 80.25 109 SER A C 1
ATOM 876 O O . SER A 1 109 ? 7.459 -1.823 13.724 1.00 80.25 109 SER A O 1
ATOM 878 N N . SER A 1 110 ? 6.634 -1.350 11.686 1.00 73.81 110 SER A N 1
ATOM 879 C CA . SER A 1 110 ? 7.295 -2.449 10.979 1.00 73.81 110 SER A CA 1
ATOM 880 C C . SER A 1 110 ? 8.179 -1.907 9.862 1.00 73.81 110 SER A C 1
ATOM 882 O O . SER A 1 110 ? 7.999 -0.783 9.377 1.00 73.81 110 SER A O 1
ATOM 884 N N . GLN A 1 111 ? 9.164 -2.699 9.445 1.00 81.69 111 GLN A N 1
ATOM 885 C CA . GLN A 1 111 ? 9.916 -2.373 8.244 1.00 81.69 111 GLN A CA 1
ATOM 886 C C . GLN A 1 111 ? 9.073 -2.772 7.030 1.00 81.69 111 GLN A C 1
ATOM 888 O O . GLN A 1 111 ? 8.625 -3.912 6.935 1.00 81.69 111 GLN A O 1
ATOM 893 N N . LYS A 1 112 ? 8.879 -1.859 6.070 1.00 78.25 112 LYS A N 1
ATOM 894 C CA . LYS A 1 112 ? 8.068 -2.130 4.867 1.00 78.25 112 LYS A CA 1
ATOM 895 C C . LYS A 1 112 ? 8.514 -3.398 4.116 1.00 78.25 112 LYS A C 1
ATOM 897 O O . LYS A 1 112 ? 7.675 -4.086 3.549 1.00 78.25 112 LYS A O 1
ATOM 902 N N . SER A 1 113 ? 9.807 -3.725 4.145 1.00 79.25 113 SER A N 1
ATOM 903 C CA . SER A 1 113 ? 10.364 -4.954 3.562 1.00 79.25 113 SER A CA 1
ATOM 904 C C . SER A 1 113 ? 9.824 -6.237 4.203 1.00 79.25 113 SER A C 1
ATOM 906 O O . SER A 1 113 ? 9.616 -7.216 3.499 1.00 79.25 113 SER A O 1
ATOM 908 N N . GLN A 1 114 ? 9.543 -6.237 5.509 1.00 81.56 114 GLN A N 1
ATOM 909 C CA . GLN A 1 114 ? 8.977 -7.399 6.205 1.00 81.56 114 GLN A CA 1
ATOM 910 C C . GLN A 1 114 ? 7.546 -7.693 5.743 1.00 81.56 114 GLN A C 1
ATOM 912 O O . GLN A 1 114 ? 7.147 -8.852 5.679 1.00 81.56 114 GLN A O 1
ATOM 917 N N . LEU A 1 115 ? 6.786 -6.654 5.377 1.00 83.31 115 LEU A N 1
ATOM 918 C CA . LEU A 1 115 ? 5.425 -6.816 4.864 1.00 83.31 115 LEU A CA 1
ATOM 919 C C . LEU A 1 115 ? 5.404 -7.515 3.503 1.00 83.31 115 LEU A C 1
ATOM 921 O O . LEU A 1 115 ? 4.482 -8.281 3.248 1.00 83.31 115 LEU A O 1
ATOM 925 N N . ALA A 1 116 ? 6.406 -7.283 2.648 1.00 81.81 116 ALA A N 1
ATOM 926 C CA . ALA A 1 116 ? 6.473 -7.909 1.328 1.00 81.81 116 ALA A CA 1
ATOM 927 C C . ALA A 1 116 ? 6.523 -9.440 1.437 1.00 81.81 116 ALA A C 1
ATOM 929 O O . ALA A 1 116 ? 5.675 -10.107 0.859 1.00 81.81 116 ALA A O 1
ATOM 930 N N . ALA A 1 117 ? 7.415 -9.979 2.275 1.00 82.50 117 ALA A N 1
ATOM 931 C CA . ALA A 1 117 ? 7.540 -11.424 2.482 1.00 82.50 117 ALA A CA 1
ATOM 932 C C . ALA A 1 117 ? 6.253 -12.061 3.042 1.00 82.50 117 ALA A C 1
ATOM 934 O O . ALA A 1 117 ? 5.864 -13.155 2.636 1.00 82.50 117 ALA A O 1
ATOM 935 N N . ILE A 1 118 ? 5.568 -11.364 3.956 1.00 86.25 118 ILE A N 1
ATOM 936 C CA . ILE A 1 118 ? 4.285 -11.827 4.503 1.00 86.25 118 ILE A CA 1
ATOM 937 C C . ILE A 1 118 ? 3.230 -11.870 3.394 1.00 86.25 118 ILE A C 1
ATOM 939 O O . ILE A 1 118 ? 2.564 -12.888 3.225 1.00 86.25 118 ILE A O 1
ATOM 943 N N . LEU A 1 119 ? 3.093 -10.794 2.617 1.00 85.44 119 LEU A N 1
ATOM 944 C CA . LEU A 1 119 ? 2.113 -10.727 1.532 1.00 85.44 119 LEU A CA 1
ATOM 945 C C . LEU A 1 119 ? 2.396 -11.769 0.445 1.00 85.44 119 LEU A C 1
ATOM 947 O O . LEU A 1 119 ? 1.470 -12.444 0.006 1.00 85.44 119 LEU A O 1
ATOM 951 N N . GLU A 1 120 ? 3.659 -11.952 0.064 1.00 85.31 120 GLU A N 1
ATOM 952 C CA . GLU A 1 120 ? 4.083 -12.966 -0.907 1.00 85.31 120 GLU A CA 1
ATOM 953 C C . GLU A 1 120 ? 3.723 -14.385 -0.450 1.00 85.31 120 GLU A C 1
ATOM 955 O O . GLU A 1 120 ? 3.269 -15.183 -1.264 1.00 85.31 120 GLU A O 1
ATOM 960 N N . SER A 1 121 ? 3.814 -14.689 0.852 1.00 88.25 121 SER A N 1
ATOM 961 C CA . SER A 1 121 ? 3.430 -16.007 1.385 1.00 88.25 121 SER A CA 1
ATOM 962 C C . SER A 1 121 ? 1.936 -16.338 1.243 1.00 88.25 121 SER A C 1
ATOM 964 O O . 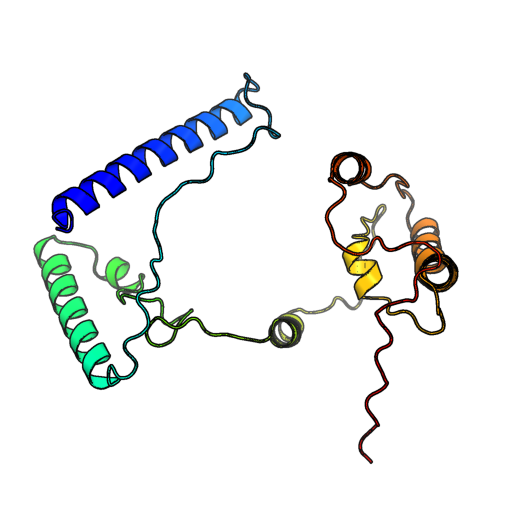SER A 1 121 ? 1.555 -17.507 1.285 1.00 88.25 121 SER A O 1
ATOM 966 N N . HIS A 1 122 ? 1.088 -15.321 1.059 1.00 88.81 122 HIS A N 1
ATOM 967 C CA . HIS A 1 122 ? -0.360 -15.465 0.899 1.00 88.81 122 HIS A CA 1
ATOM 968 C C . HIS A 1 122 ? -0.831 -15.355 -0.556 1.00 88.81 122 HIS A C 1
ATOM 970 O O . HIS A 1 122 ? -2.024 -15.513 -0.821 1.00 88.81 122 HIS A O 1
ATOM 976 N N . VAL A 1 123 ? 0.074 -15.088 -1.499 1.00 87.31 123 VAL A N 1
ATOM 977 C CA . VAL A 1 123 ? -0.248 -14.977 -2.923 1.00 87.31 123 VAL A CA 1
ATOM 978 C C . VAL A 1 123 ? 0.247 -16.220 -3.647 1.00 87.31 123 VAL A C 1
ATOM 980 O O . VAL A 1 123 ? 1.433 -16.534 -3.648 1.00 87.31 123 VAL A O 1
ATOM 983 N N . THR A 1 124 ? -0.661 -16.921 -4.323 1.00 83.94 124 THR A N 1
ATOM 984 C CA . THR A 1 124 ? -0.269 -17.965 -5.271 1.00 83.94 124 THR A CA 1
ATOM 985 C C . THR A 1 124 ? 0.215 -17.296 -6.548 1.00 83.94 124 THR A C 1
ATOM 987 O O . THR A 1 124 ? -0.572 -16.688 -7.275 1.00 83.94 124 THR A O 1
ATOM 990 N N . ILE A 1 125 ? 1.516 -17.384 -6.813 1.00 78.69 125 ILE A N 1
ATOM 991 C CA . ILE A 1 125 ? 2.080 -16.932 -8.082 1.00 78.69 125 ILE A CA 1
ATOM 992 C C . ILE A 1 125 ? 1.600 -17.916 -9.157 1.00 78.69 125 ILE A C 1
ATOM 994 O O . ILE A 1 125 ? 1.823 -19.117 -9.007 1.00 78.69 125 ILE A O 1
ATOM 998 N N . PRO A 1 126 ? 0.905 -17.457 -10.210 1.00 80.00 126 PRO A N 1
ATOM 999 C CA . PRO A 1 126 ? 0.456 -18.349 -11.266 1.00 80.00 126 PRO A CA 1
ATOM 1000 C C . PRO A 1 126 ? 1.660 -18.943 -12.009 1.00 80.00 126 PRO A C 1
ATOM 1002 O O . PRO A 1 126 ? 2.539 -18.207 -12.452 1.00 80.00 126 PRO A O 1
ATOM 1005 N N . ASP A 1 127 ? 1.663 -20.266 -12.189 1.00 80.56 127 ASP A N 1
ATOM 1006 C CA . ASP A 1 127 ? 2.718 -20.991 -12.921 1.00 80.56 127 ASP A CA 1
ATOM 1007 C C . ASP A 1 127 ? 2.764 -20.629 -14.413 1.00 80.56 127 ASP A C 1
ATOM 1009 O O . ASP A 1 127 ? 3.773 -20.824 -15.092 1.00 80.56 127 ASP A O 1
ATOM 1013 N N . VAL A 1 128 ? 1.650 -20.115 -14.940 1.00 83.94 128 VAL A N 1
ATOM 1014 C CA . VAL A 1 128 ? 1.490 -19.770 -16.350 1.00 83.94 128 VAL A CA 1
ATOM 1015 C C . VAL A 1 128 ? 1.206 -18.284 -16.474 1.00 83.94 128 VAL A C 1
ATOM 1017 O O . VAL A 1 128 ? 0.259 -17.756 -15.891 1.00 83.94 128 VAL A O 1
ATOM 1020 N N . GLU A 1 129 ? 2.017 -17.613 -17.286 1.00 80.00 129 GLU A N 1
ATOM 1021 C CA . GLU A 1 129 ? 1.789 -16.220 -17.641 1.00 80.00 129 GLU A CA 1
ATOM 1022 C C . GLU A 1 129 ? 0.465 -16.087 -18.414 1.00 80.00 129 GLU A C 1
ATOM 1024 O O . GLU A 1 129 ? 0.230 -16.835 -19.372 1.00 80.00 129 GLU A O 1
ATOM 1029 N N . PRO A 1 130 ? -0.420 -15.156 -18.024 1.00 80.75 130 PRO A N 1
ATOM 1030 C CA . PRO A 1 130 ? -1.706 -15.000 -18.682 1.00 80.75 130 PRO A CA 1
ATOM 1031 C C . PRO A 1 130 ? -1.518 -14.585 -20.144 1.00 80.75 130 PRO A C 1
ATOM 1033 O O . PRO A 1 130 ? -0.709 -13.715 -20.471 1.00 80.75 130 PRO A O 1
ATOM 1036 N N . LYS A 1 131 ? -2.307 -15.183 -21.041 1.00 82.31 131 LYS A N 1
ATOM 1037 C CA . LYS A 1 131 ? -2.345 -14.771 -22.446 1.00 82.31 131 LYS A CA 1
ATOM 1038 C C . LYS A 1 131 ? -2.979 -13.381 -22.537 1.00 82.31 131 LYS A C 1
ATOM 1040 O O . LYS A 1 131 ? -4.165 -13.233 -22.257 1.00 82.31 131 LYS A O 1
ATOM 1045 N N . ALA A 1 132 ? -2.199 -12.387 -22.950 1.00 81.81 132 ALA A N 1
ATOM 1046 C CA . ALA A 1 132 ? -2.652 -11.009 -23.108 1.00 81.81 132 ALA A CA 1
ATOM 1047 C C . ALA A 1 132 ? -2.243 -10.446 -24.475 1.00 81.81 132 ALA A C 1
ATOM 1049 O O . ALA A 1 132 ? -1.177 -10.772 -24.994 1.00 81.81 132 ALA A O 1
ATOM 1050 N N . ASP A 1 133 ? -3.083 -9.582 -25.047 1.00 81.88 133 ASP A N 1
ATOM 1051 C CA . ASP A 1 133 ? -2.789 -8.873 -26.303 1.00 81.88 133 ASP A CA 1
ATOM 1052 C C . ASP A 1 133 ? -2.039 -7.548 -26.069 1.00 81.88 133 ASP A C 1
ATOM 1054 O O . ASP A 1 133 ? -1.365 -7.033 -26.967 1.00 81.88 133 ASP A O 1
ATOM 1058 N N . ALA A 1 134 ? -2.147 -7.006 -24.854 1.00 81.19 134 ALA A N 1
ATOM 1059 C CA . ALA A 1 134 ? -1.526 -5.766 -24.412 1.00 81.19 134 ALA A CA 1
ATOM 1060 C C . ALA A 1 134 ? -1.018 -5.910 -22.974 1.00 81.19 134 ALA A C 1
ATOM 1062 O O . ALA A 1 134 ? -1.577 -6.666 -22.179 1.00 81.19 134 ALA A O 1
ATOM 1063 N N . ILE A 1 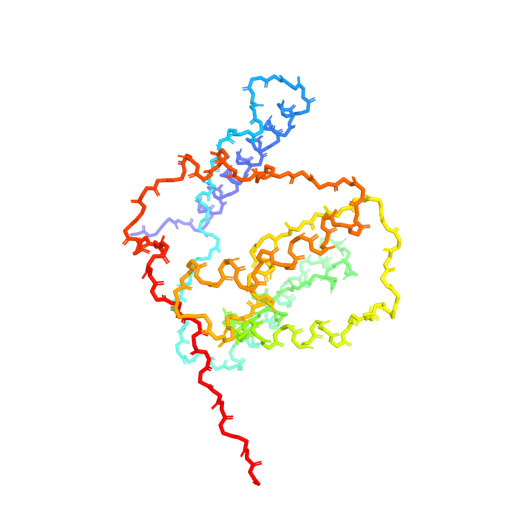135 ? 0.016 -5.142 -22.639 1.00 82.50 135 ILE A N 1
ATOM 1064 C CA . ILE A 1 135 ? 0.567 -5.063 -21.287 1.00 82.50 135 ILE A CA 1
ATOM 1065 C C . ILE A 1 135 ? 0.758 -3.609 -20.873 1.00 82.50 135 ILE A C 1
ATOM 1067 O O . ILE A 1 135 ? 1.000 -2.735 -21.705 1.00 82.50 135 ILE A O 1
ATOM 1071 N N . ILE A 1 136 ? 0.687 -3.367 -19.568 1.00 83.75 136 ILE A N 1
ATOM 1072 C CA . ILE A 1 136 ? 1.024 -2.081 -18.964 1.00 83.75 136 ILE A CA 1
ATOM 1073 C C . ILE A 1 136 ? 2.246 -2.308 -18.090 1.00 83.75 136 ILE A C 1
ATOM 1075 O O . ILE A 1 136 ? 2.230 -3.135 -17.181 1.00 83.75 136 ILE A O 1
ATOM 1079 N N . ILE A 1 137 ? 3.311 -1.569 -18.377 1.00 84.19 137 ILE A N 1
ATOM 1080 C CA . ILE A 1 137 ? 4.548 -1.629 -17.609 1.00 84.19 137 ILE A CA 1
ATOM 1081 C C . ILE A 1 137 ? 4.549 -0.447 -16.643 1.00 84.19 137 ILE A C 1
ATOM 1083 O O . ILE A 1 137 ? 4.650 0.707 -17.064 1.00 84.19 137 ILE A O 1
ATOM 1087 N N . ASP A 1 138 ? 4.481 -0.720 -15.342 1.00 85.62 138 ASP A N 1
ATOM 1088 C CA . ASP A 1 138 ? 4.851 0.284 -14.348 1.00 85.62 138 ASP A CA 1
ATOM 1089 C C . ASP A 1 138 ? 6.375 0.432 -14.361 1.00 85.62 138 ASP A C 1
ATOM 1091 O O . ASP A 1 138 ? 7.106 -0.403 -13.827 1.00 85.62 138 ASP A O 1
ATOM 1095 N N . GLY A 1 139 ? 6.861 1.507 -14.986 1.00 83.69 139 GLY A N 1
ATOM 1096 C CA . GLY A 1 139 ? 8.295 1.769 -15.098 1.00 83.69 139 GLY A CA 1
ATOM 1097 C C . GLY A 1 139 ? 9.007 1.842 -13.745 1.00 83.69 139 GLY A C 1
ATOM 1098 O O . GLY A 1 139 ? 10.159 1.432 -13.647 1.00 83.69 139 GLY A O 1
ATOM 1099 N N . SER A 1 140 ? 8.330 2.301 -12.687 1.00 79.12 140 SER A N 1
ATOM 1100 C CA . SER A 1 140 ? 8.934 2.363 -11.352 1.00 79.12 140 SER A CA 1
ATOM 1101 C C . SER A 1 140 ? 9.081 0.979 -10.723 1.00 79.12 140 SER A C 1
ATOM 1103 O O . SER A 1 140 ? 10.124 0.679 -10.142 1.00 79.12 140 SER A O 1
ATOM 1105 N N . ALA A 1 141 ? 8.079 0.114 -10.897 1.00 83.50 141 ALA A N 1
ATOM 1106 C CA . ALA A 1 141 ? 8.169 -1.282 -10.493 1.00 83.50 141 ALA A CA 1
ATOM 1107 C C . ALA A 1 141 ? 9.261 -2.009 -11.290 1.00 83.50 141 ALA A C 1
ATOM 1109 O O . ALA A 1 141 ? 10.099 -2.675 -10.688 1.00 83.50 141 ALA A O 1
ATOM 1110 N N . LEU A 1 142 ? 9.318 -1.804 -12.613 1.00 86.38 142 LEU A N 1
ATOM 1111 C CA . LEU A 1 142 ? 10.313 -2.433 -13.483 1.00 86.38 142 LEU A CA 1
ATOM 1112 C C . LEU A 1 142 ? 11.749 -2.099 -13.048 1.00 86.38 142 LEU A C 1
ATOM 1114 O O . LEU A 1 142 ? 12.562 -3.009 -12.898 1.00 86.38 142 LEU A O 1
ATOM 1118 N N . VAL A 1 143 ? 12.037 -0.820 -12.783 1.00 85.56 143 VAL A N 1
ATOM 1119 C CA . VAL A 1 143 ? 13.349 -0.368 -12.283 1.00 85.56 143 VAL A CA 1
ATOM 1120 C C . VAL A 1 143 ? 13.704 -1.037 -10.955 1.00 85.56 143 VAL A C 1
ATOM 1122 O O . VAL A 1 143 ? 14.827 -1.494 -10.775 1.00 85.56 143 VAL A O 1
ATOM 1125 N N . ASN A 1 144 ? 12.745 -1.153 -10.033 1.00 83.25 144 ASN A N 1
ATOM 1126 C CA . ASN A 1 144 ? 12.991 -1.791 -8.738 1.00 83.25 144 ASN A CA 1
ATOM 1127 C C . ASN A 1 144 ? 13.207 -3.309 -8.850 1.00 83.25 144 ASN A C 1
ATOM 1129 O O . ASN A 1 144 ? 13.946 -3.875 -8.051 1.00 83.25 144 ASN A O 1
ATOM 1133 N N . THR A 1 145 ? 12.573 -3.971 -9.824 1.00 83.38 145 THR A N 1
ATOM 1134 C CA . THR A 1 145 ? 12.734 -5.419 -10.054 1.00 83.38 145 THR A CA 1
ATOM 1135 C C . THR A 1 145 ? 14.002 -5.786 -10.821 1.00 83.38 145 THR A C 1
ATOM 1137 O O . THR A 1 145 ? 14.416 -6.941 -10.790 1.00 83.38 145 THR A O 1
ATOM 1140 N N . LEU A 1 146 ? 14.613 -4.827 -11.520 1.00 85.69 146 LEU A N 1
ATOM 1141 C CA . LEU A 1 146 ? 15.813 -5.030 -12.328 1.00 85.69 146 LEU A CA 1
ATOM 1142 C C . LEU A 1 146 ? 16.963 -4.215 -11.738 1.00 85.69 146 LEU A C 1
ATOM 1144 O O . LEU A 1 146 ? 17.268 -3.146 -12.260 1.00 85.69 146 LEU A O 1
ATOM 1148 N N . PRO A 1 147 ? 17.597 -4.661 -10.643 1.00 82.12 147 PRO A N 1
ATOM 1149 C CA . PRO A 1 147 ? 18.738 -3.944 -10.103 1.00 82.12 147 PRO A CA 1
ATOM 1150 C C . PRO A 1 147 ? 19.877 -3.891 -11.139 1.00 82.12 147 PRO A C 1
ATOM 1152 O O . PRO A 1 147 ? 20.066 -4.846 -11.897 1.00 82.12 147 PRO A O 1
ATOM 1155 N N . PRO A 1 148 ? 20.641 -2.788 -11.188 1.00 80.69 148 PRO A N 1
ATOM 1156 C CA . PRO A 1 148 ? 21.785 -2.668 -12.084 1.00 80.69 148 PRO A CA 1
ATOM 1157 C C . PRO A 1 148 ? 22.836 -3.724 -11.747 1.00 80.69 148 PRO A C 1
ATOM 1159 O O . PRO A 1 148 ? 23.312 -3.771 -10.614 1.00 80.69 148 PRO A O 1
ATOM 1162 N N . GLN A 1 149 ? 23.213 -4.549 -12.726 1.00 77.00 149 GLN A N 1
ATOM 1163 C CA . GLN A 1 149 ? 24.231 -5.580 -12.509 1.00 77.00 149 GLN A CA 1
ATOM 1164 C C . GLN A 1 149 ? 25.639 -5.012 -12.699 1.00 77.00 149 GLN A C 1
ATOM 1166 O O . GLN A 1 149 ? 26.394 -4.844 -11.745 1.00 77.00 149 GLN A O 1
ATOM 1171 N N . THR A 1 150 ? 25.989 -4.668 -13.939 1.00 74.81 150 THR A N 1
ATOM 1172 C CA . THR A 1 150 ? 27.334 -4.191 -14.312 1.00 74.81 150 THR A CA 1
ATOM 1173 C C . THR A 1 150 ? 27.376 -2.701 -14.651 1.00 74.81 150 THR A C 1
ATOM 1175 O O . THR A 1 150 ? 28.442 -2.145 -14.916 1.00 74.81 150 THR A O 1
ATOM 1178 N N . SER A 1 151 ? 26.217 -2.047 -14.660 1.00 82.00 151 SER A N 1
ATOM 1179 C CA . SER A 1 151 ? 26.043 -0.676 -15.132 1.00 82.00 151 SER A CA 1
ATOM 1180 C C . SER A 1 151 ? 26.483 0.355 -14.093 1.00 82.00 151 SER A C 1
ATOM 1182 O O . SER A 1 151 ? 25.918 0.445 -13.001 1.00 82.00 151 SER A O 1
ATOM 1184 N N . ASN A 1 152 ? 27.488 1.166 -14.439 1.00 79.38 152 ASN A N 1
ATOM 1185 C CA . ASN A 1 152 ? 28.058 2.167 -13.530 1.00 79.38 152 ASN A CA 1
ATOM 1186 C C . ASN A 1 152 ? 27.294 3.497 -13.559 1.00 79.38 152 ASN A C 1
ATOM 1188 O O . ASN A 1 152 ? 27.194 4.176 -12.532 1.00 79.38 152 ASN A O 1
ATOM 1192 N N . THR A 1 153 ? 26.741 3.859 -14.717 1.00 86.19 153 THR A N 1
ATOM 1193 C CA . THR A 1 153 ? 25.945 5.076 -14.899 1.00 86.19 153 THR A CA 1
ATOM 1194 C C . THR A 1 153 ? 24.469 4.752 -15.110 1.00 86.19 153 THR A C 1
ATOM 1196 O O . THR A 1 153 ? 24.095 3.623 -15.437 1.00 86.19 153 THR A O 1
ATOM 1199 N N . PHE A 1 154 ? 23.612 5.755 -14.915 1.00 83.12 154 PHE A N 1
ATOM 1200 C CA . PHE A 1 154 ? 22.188 5.629 -15.222 1.00 83.12 154 PHE A CA 1
ATOM 1201 C C . PHE A 1 154 ? 21.938 5.366 -16.717 1.00 83.12 154 PHE A C 1
ATOM 1203 O O . PHE A 1 154 ? 21.027 4.616 -17.060 1.00 83.12 154 PHE A O 1
ATOM 1210 N N . GLU A 1 155 ? 22.747 5.957 -17.600 1.00 86.06 155 GLU A N 1
ATOM 1211 C CA . GLU A 1 155 ? 22.678 5.727 -19.048 1.00 86.06 155 GLU A CA 1
ATOM 1212 C C . GLU A 1 155 ? 23.012 4.281 -19.419 1.00 86.06 155 GLU A C 1
ATOM 1214 O O . GLU A 1 155 ? 22.236 3.646 -20.132 1.00 86.06 155 GLU A O 1
ATOM 1219 N N . ASP A 1 156 ? 24.096 3.732 -18.862 1.00 87.56 156 ASP A N 1
ATOM 1220 C CA . ASP A 1 156 ? 24.466 2.330 -19.080 1.00 87.56 156 ASP A CA 1
ATOM 1221 C C . ASP A 1 156 ? 23.354 1.396 -18.597 1.00 87.56 156 ASP A C 1
ATOM 1223 O O . ASP A 1 156 ? 22.953 0.488 -19.315 1.00 87.56 156 ASP A O 1
ATOM 1227 N N . TYR A 1 157 ? 22.786 1.667 -17.418 1.00 89.06 157 TYR A N 1
ATOM 1228 C CA . TYR A 1 157 ? 21.693 0.872 -16.857 1.00 89.06 157 TYR A CA 1
ATOM 1229 C C . TYR A 1 157 ? 20.439 0.910 -17.736 1.00 89.06 157 TYR A C 1
ATOM 1231 O O . TYR A 1 157 ? 19.811 -0.118 -18.002 1.00 89.06 157 TYR A O 1
ATOM 1239 N N . ALA A 1 158 ? 20.087 2.094 -18.239 1.00 87.88 158 ALA A N 1
ATOM 1240 C CA . ALA A 1 158 ? 18.963 2.238 -19.150 1.00 87.88 158 ALA A CA 1
ATOM 1241 C C . ALA A 1 158 ? 19.175 1.427 -20.437 1.00 87.88 158 ALA A C 1
ATOM 1243 O O . ALA A 1 15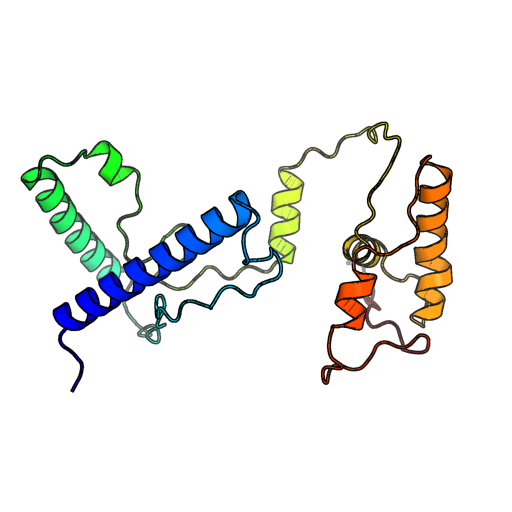8 ? 18.253 0.746 -20.882 1.00 87.88 158 ALA A O 1
ATOM 1244 N N . MET A 1 159 ? 20.378 1.474 -21.012 1.00 88.12 159 MET A N 1
ATOM 1245 C CA . MET A 1 159 ? 20.688 0.848 -22.299 1.00 88.12 159 MET A CA 1
ATOM 1246 C C . MET A 1 159 ? 20.931 -0.661 -22.212 1.00 88.12 159 MET A C 1
ATOM 1248 O O . MET A 1 159 ? 20.519 -1.390 -23.112 1.00 88.12 159 MET A O 1
ATOM 1252 N N . LEU A 1 160 ? 21.603 -1.126 -21.159 1.00 87.38 160 LEU A N 1
ATOM 1253 C CA . LEU A 1 160 ? 22.066 -2.509 -21.033 1.00 87.38 160 LEU A CA 1
ATOM 1254 C C . LEU A 1 160 ? 21.080 -3.399 -20.273 1.00 87.38 160 LEU A C 1
ATOM 1256 O O . LEU A 1 160 ? 20.957 -4.573 -20.607 1.00 87.38 160 LEU A O 1
ATOM 1260 N N . ASP A 1 161 ? 20.361 -2.855 -19.287 1.00 86.69 161 ASP A N 1
ATOM 1261 C CA . ASP A 1 161 ? 19.508 -3.654 -18.400 1.00 86.69 161 ASP A CA 1
ATOM 1262 C C . ASP A 1 161 ? 18.010 -3.424 -18.681 1.00 86.69 161 ASP A C 1
ATOM 1264 O O . ASP A 1 161 ? 17.240 -4.376 -18.837 1.00 86.69 161 ASP A O 1
ATOM 1268 N N . LEU A 1 162 ? 17.573 -2.161 -18.792 1.00 87.94 162 LEU A N 1
ATOM 1269 C CA . LEU A 1 162 ? 16.148 -1.832 -18.949 1.00 87.94 162 LEU A CA 1
ATOM 1270 C C . LEU A 1 162 ? 15.640 -1.970 -20.387 1.00 87.94 162 LEU A C 1
ATOM 1272 O O . LEU A 1 162 ? 14.621 -2.629 -20.623 1.00 87.94 162 LEU A O 1
ATOM 1276 N N . LEU A 1 163 ? 16.316 -1.335 -21.351 1.00 87.94 163 LEU A N 1
ATOM 1277 C CA . LEU A 1 163 ? 15.872 -1.278 -22.746 1.00 87.94 163 LEU A CA 1
ATOM 1278 C C . LEU A 1 163 ? 15.682 -2.677 -23.356 1.00 87.94 163 LEU A C 1
ATOM 1280 O O . LEU A 1 163 ? 14.621 -2.904 -23.947 1.00 87.94 163 LEU A O 1
ATOM 1284 N N . PRO A 1 164 ? 16.608 -3.643 -23.173 1.00 90.19 164 PRO A N 1
ATOM 1285 C CA . PRO A 1 164 ? 16.436 -4.977 -23.743 1.00 90.19 164 PRO A CA 1
ATOM 1286 C C . PRO A 1 164 ? 15.195 -5.683 -23.191 1.00 90.19 164 PRO A C 1
ATOM 1288 O O . PRO A 1 164 ? 14.488 -6.371 -23.929 1.00 90.19 164 PRO A O 1
ATOM 1291 N N . LYS A 1 165 ? 14.865 -5.470 -21.908 1.00 88.44 165 LYS A N 1
ATOM 1292 C CA . LYS A 1 165 ? 13.669 -6.061 -21.301 1.00 88.44 165 LYS A CA 1
ATOM 1293 C C . LYS A 1 165 ? 12.385 -5.456 -21.868 1.00 88.44 165 LYS A C 1
ATOM 1295 O O . LYS A 1 165 ? 11.460 -6.194 -22.205 1.00 88.44 165 LYS A O 1
ATOM 1300 N N . VAL A 1 166 ? 12.336 -4.133 -22.018 1.00 88.12 166 VAL A N 1
ATOM 1301 C CA . VAL A 1 166 ? 11.186 -3.440 -22.623 1.00 88.12 166 VAL A CA 1
ATOM 1302 C C . VAL A 1 166 ? 11.000 -3.863 -24.085 1.00 88.12 166 VAL A C 1
ATOM 1304 O O . VAL A 1 166 ? 9.872 -4.117 -24.511 1.00 88.12 166 VAL A O 1
ATOM 1307 N N . GLN A 1 167 ? 12.087 -4.017 -24.846 1.00 88.00 167 GLN A N 1
ATOM 1308 C CA . GLN A 1 167 ? 12.045 -4.505 -26.229 1.00 88.00 167 GLN A CA 1
ATOM 1309 C C . GLN A 1 167 ? 11.553 -5.955 -26.326 1.00 88.00 167 GLN A C 1
ATOM 1311 O O . GLN A 1 167 ? 10.728 -6.265 -27.190 1.00 88.00 167 GLN A O 1
ATOM 1316 N N . ALA A 1 168 ? 11.989 -6.831 -25.415 1.00 88.19 168 ALA A N 1
ATOM 1317 C CA . ALA A 1 168 ? 11.500 -8.207 -25.347 1.00 88.19 168 ALA A CA 1
ATOM 1318 C C . ALA A 1 168 ? 9.981 -8.249 -25.116 1.00 88.19 168 ALA A C 1
ATOM 1320 O O . ALA A 1 168 ? 9.267 -8.985 -25.798 1.00 88.19 168 ALA A O 1
ATOM 1321 N N . TYR A 1 169 ? 9.466 -7.404 -24.218 1.00 86.50 169 TYR A N 1
ATOM 1322 C CA . TYR A 1 169 ? 8.025 -7.273 -24.020 1.00 86.50 169 TYR A CA 1
ATOM 1323 C C . TYR A 1 169 ? 7.308 -6.699 -25.247 1.00 86.50 169 TYR A C 1
ATOM 1325 O O . TYR A 1 169 ? 6.263 -7.214 -25.637 1.00 86.50 169 TYR A O 1
ATOM 1333 N N . SER A 1 170 ? 7.895 -5.697 -25.901 1.00 82.56 170 SER A N 1
ATOM 1334 C CA . SER A 1 170 ? 7.319 -5.082 -27.106 1.00 82.56 170 SER A CA 1
ATOM 1335 C C . SER A 1 170 ? 7.223 -6.057 -28.282 1.00 82.56 170 SER A C 1
ATOM 1337 O O . SER A 1 170 ? 6.343 -5.937 -29.124 1.00 82.56 170 SER A O 1
ATOM 1339 N N . THR A 1 171 ? 8.120 -7.043 -28.337 1.00 84.50 171 THR A N 1
ATOM 1340 C CA . THR A 1 171 ? 8.102 -8.097 -29.364 1.00 84.50 171 THR A CA 1
ATOM 1341 C C . THR A 1 171 ? 7.052 -9.166 -29.057 1.00 84.50 171 THR A C 1
ATOM 1343 O O . THR A 1 171 ? 6.462 -9.750 -29.962 1.00 84.50 171 THR A O 1
ATOM 1346 N N . LYS A 1 172 ? 6.817 -9.432 -27.769 1.00 84.19 172 LYS A N 1
ATOM 1347 C CA . LYS A 1 172 ? 5.879 -10.456 -27.302 1.00 84.19 172 LYS A CA 1
ATOM 1348 C C . LYS A 1 172 ? 4.415 -10.015 -27.395 1.00 84.19 172 LYS A C 1
ATOM 1350 O O . LYS A 1 172 ? 3.551 -10.854 -27.635 1.00 84.19 172 LYS A O 1
ATOM 1355 N N . TYR A 1 173 ? 4.139 -8.727 -27.200 1.00 82.44 173 TYR A N 1
ATOM 1356 C CA . TYR A 1 173 ? 2.784 -8.182 -27.104 1.00 82.44 173 TYR A CA 1
ATOM 1357 C C . TYR A 1 173 ? 2.451 -7.265 -28.285 1.00 82.44 173 TYR A C 1
ATOM 1359 O O . TYR A 1 173 ? 3.267 -6.459 -28.714 1.00 82.44 173 TYR A O 1
ATOM 1367 N N . LYS A 1 174 ? 1.226 -7.373 -28.815 1.00 72.31 174 LYS A N 1
ATOM 1368 C CA . LYS A 1 174 ? 0.833 -6.746 -30.090 1.00 72.31 174 LYS A CA 1
ATOM 1369 C C . LYS A 1 174 ? 0.742 -5.219 -30.018 1.00 72.31 174 LYS A C 1
ATOM 1371 O O . LYS A 1 174 ? 0.943 -4.550 -31.029 1.00 72.31 174 LYS A O 1
ATOM 1376 N N . ARG A 1 175 ? 0.402 -4.664 -28.849 1.00 64.31 175 ARG A N 1
ATOM 1377 C CA . ARG A 1 175 ? 0.309 -3.215 -28.626 1.00 64.31 175 ARG A CA 1
ATOM 1378 C C . ARG A 1 175 ? 1.249 -2.795 -27.503 1.00 64.31 175 ARG A C 1
ATOM 1380 O O . ARG A 1 175 ? 1.066 -3.187 -26.354 1.00 64.31 175 ARG A O 1
ATOM 1387 N N . THR A 1 176 ? 2.221 -1.957 -27.841 1.00 62.25 176 THR A N 1
ATOM 1388 C CA . THR A 1 176 ? 3.072 -1.246 -26.883 1.00 62.25 176 THR A CA 1
ATOM 1389 C C . THR A 1 176 ? 2.958 0.238 -27.179 1.00 62.25 176 THR A C 1
ATOM 1391 O O . THR A 1 176 ? 3.332 0.683 -28.262 1.00 62.25 176 THR A O 1
ATOM 1394 N N . GLU A 1 177 ? 2.407 1.008 -26.245 1.00 64.31 177 GLU A N 1
ATOM 1395 C CA . GLU A 1 177 ? 2.370 2.463 -26.382 1.00 64.31 177 GLU A CA 1
ATOM 1396 C C . GLU A 1 177 ? 3.653 3.048 -25.801 1.00 64.31 177 GLU A C 1
ATOM 1398 O O . GLU A 1 177 ? 3.996 2.811 -24.644 1.00 64.31 177 GLU A O 1
ATOM 1403 N N . SER A 1 178 ? 4.398 3.774 -26.632 1.00 61.19 178 SER A N 1
ATOM 1404 C CA . SER A 1 178 ? 5.719 4.313 -26.295 1.00 61.19 178 SER A CA 1
ATOM 1405 C C . SER A 1 178 ? 5.663 5.593 -25.456 1.00 61.19 178 SER A C 1
ATOM 1407 O O . SER A 1 178 ? 6.686 6.033 -24.930 1.00 61.19 178 SER A O 1
ATOM 1409 N N . SER A 1 179 ? 4.487 6.207 -25.309 1.00 64.50 179 SER A N 1
ATOM 1410 C CA . SER A 1 179 ? 4.308 7.431 -24.534 1.00 64.50 179 SER A CA 1
ATOM 1411 C C . SER A 1 179 ? 4.074 7.130 -23.055 1.00 64.50 179 SER A C 1
ATOM 1413 O O . SER A 1 179 ? 3.113 6.460 -22.683 1.00 64.50 179 SER A O 1
ATOM 1415 N N . SER A 1 180 ? 4.925 7.687 -22.190 1.00 67.25 180 SER A N 1
ATOM 1416 C CA . SER A 1 180 ? 4.700 7.652 -20.744 1.00 67.25 180 SER A CA 1
ATOM 1417 C C . SER A 1 180 ? 3.411 8.391 -20.386 1.00 67.25 180 SER A C 1
ATOM 1419 O O . SER A 1 180 ? 3.297 9.592 -20.630 1.00 67.25 180 SER A O 1
ATOM 1421 N N . LEU A 1 181 ? 2.489 7.707 -19.703 1.00 71.00 181 LEU A N 1
ATOM 1422 C CA . LEU A 1 181 ? 1.262 8.303 -19.150 1.00 71.00 181 LEU A CA 1
ATOM 1423 C C . LEU A 1 181 ? 1.540 9.435 -18.143 1.00 71.00 181 LEU A C 1
ATOM 1425 O O . LEU A 1 181 ? 0.645 10.200 -17.804 1.00 71.00 181 LEU A O 1
ATOM 1429 N N . LYS A 1 182 ? 2.782 9.555 -17.657 1.00 66.31 182 LYS A N 1
ATOM 1430 C CA . LYS A 1 182 ? 3.217 10.607 -16.727 1.00 66.31 182 LYS A CA 1
ATOM 1431 C C . LYS A 1 182 ? 3.994 11.735 -17.405 1.00 66.31 182 LYS A C 1
ATOM 1433 O O . LYS A 1 182 ? 4.454 12.627 -16.698 1.00 66.31 182 LYS A O 1
ATOM 1438 N N . ALA A 1 183 ? 4.172 11.721 -18.729 1.00 67.94 183 ALA A N 1
ATOM 1439 C CA . ALA A 1 183 ? 4.988 12.718 -19.429 1.00 67.94 183 ALA A CA 1
ATOM 1440 C C . ALA A 1 183 ? 4.529 14.157 -19.132 1.00 67.94 183 ALA A C 1
ATOM 1442 O O . ALA A 1 183 ? 5.345 15.009 -18.780 1.00 67.94 183 ALA A O 1
ATOM 1443 N N . GLU A 1 184 ? 3.218 14.400 -19.181 1.00 69.62 184 GLU A N 1
ATOM 1444 C CA . GLU A 1 184 ? 2.632 15.709 -18.885 1.00 69.62 184 GLU A CA 1
ATOM 1445 C C . GLU A 1 184 ? 2.707 16.070 -17.392 1.00 69.62 184 GLU A C 1
ATOM 1447 O O . GLU A 1 184 ? 3.000 17.206 -17.027 1.00 69.62 184 GLU A O 1
ATOM 1452 N N . THR A 1 185 ? 2.497 15.107 -16.491 1.00 64.56 185 THR A N 1
ATOM 1453 C CA . THR A 1 185 ? 2.621 15.354 -15.046 1.00 64.56 185 THR A CA 1
ATOM 1454 C C . THR A 1 185 ? 4.065 15.671 -14.653 1.00 64.56 185 THR A C 1
ATOM 1456 O O . THR A 1 185 ? 4.300 16.551 -13.828 1.00 64.56 185 THR A O 1
ATOM 1459 N N . MET A 1 186 ? 5.047 14.990 -15.254 1.00 64.50 186 MET A N 1
ATOM 1460 C CA . MET A 1 186 ? 6.469 15.233 -15.003 1.00 64.50 186 MET A CA 1
ATOM 1461 C C . MET A 1 186 ? 6.936 16.576 -15.558 1.00 64.50 186 MET A C 1
ATOM 1463 O O . MET A 1 186 ? 7.757 17.220 -14.909 1.00 64.50 186 MET A O 1
ATOM 1467 N N . SER A 1 187 ? 6.414 17.025 -16.708 1.00 66.06 187 SER A N 1
ATOM 1468 C CA . SER A 1 187 ? 6.764 18.345 -17.255 1.00 66.06 187 SER A CA 1
ATOM 1469 C C . SER A 1 187 ? 6.282 19.490 -16.357 1.00 66.06 187 SER A C 1
ATOM 1471 O O . SER A 1 187 ? 6.946 20.521 -16.266 1.00 66.06 187 SER A O 1
ATOM 1473 N N . LYS A 1 188 ? 5.171 19.281 -15.638 1.00 69.00 188 LYS A N 1
ATOM 1474 C CA . LYS A 1 188 ? 4.610 20.221 -14.653 1.00 69.00 188 LYS A CA 1
ATOM 1475 C C . LYS A 1 188 ? 5.233 20.089 -13.255 1.00 69.00 188 LYS A C 1
ATOM 1477 O O . LYS A 1 188 ? 5.022 20.953 -12.404 1.00 69.00 188 LYS A O 1
ATOM 1482 N N . CYS A 1 189 ? 5.996 19.028 -12.987 1.00 63.03 189 CYS A N 1
ATOM 1483 C CA . CYS A 1 189 ? 6.583 18.775 -11.675 1.00 63.03 189 CYS A CA 1
ATOM 1484 C C . CYS A 1 189 ? 7.829 19.660 -11.472 1.00 63.03 189 CYS A C 1
ATOM 1486 O O . CYS A 1 189 ? 8.823 19.533 -12.186 1.00 63.03 189 CYS A O 1
ATOM 1488 N N . GLY A 1 190 ? 7.776 20.581 -10.505 1.00 60.53 190 GLY A N 1
ATOM 1489 C CA . GLY A 1 190 ? 8.821 21.585 -10.279 1.00 60.53 190 GLY A CA 1
ATOM 1490 C C . GLY A 1 190 ? 10.213 21.017 -9.962 1.00 60.53 190 GLY A C 1
ATOM 1491 O O . GLY A 1 190 ? 10.374 19.902 -9.465 1.00 60.53 190 GLY A O 1
ATOM 1492 N N . CYS A 1 191 ? 11.244 21.830 -10.212 1.00 53.97 191 CYS A N 1
ATOM 1493 C CA . CYS A 1 191 ? 12.647 21.505 -9.943 1.00 53.97 191 CYS A CA 1
ATOM 1494 C C . CYS A 1 191 ? 12.954 21.571 -8.435 1.00 53.97 191 CYS A C 1
ATOM 1496 O O . CYS A 1 191 ? 13.518 22.547 -7.949 1.00 53.97 191 CYS A O 1
ATOM 1498 N N . GLY A 1 192 ? 12.552 20.553 -7.674 1.00 57.00 192 GLY A N 1
ATOM 1499 C CA . GLY A 1 192 ? 12.894 20.446 -6.255 1.00 57.00 192 GLY A CA 1
ATOM 1500 C C . GLY A 1 192 ? 14.404 20.288 -6.015 1.00 57.00 192 GLY A C 1
ATOM 1501 O O . GLY A 1 192 ? 15.131 19.790 -6.867 1.00 57.00 192 GLY A O 1
ATOM 1502 N N . VAL A 1 193 ? 14.861 20.648 -4.811 1.00 48.00 193 VAL A N 1
ATOM 1503 C CA . VAL A 1 193 ? 16.273 20.680 -4.352 1.00 48.00 193 VAL A CA 1
ATOM 1504 C C . VAL A 1 193 ? 16.980 19.303 -4.361 1.00 48.00 193 VAL A C 1
ATOM 1506 O O . VAL A 1 193 ? 18.174 19.201 -4.086 1.00 48.00 193 VAL A O 1
ATOM 1509 N N . LYS A 1 194 ? 16.281 18.210 -4.694 1.00 56.62 194 LYS A N 1
ATOM 1510 C CA . LYS A 1 194 ? 16.896 16.879 -4.792 1.00 56.62 194 LYS A CA 1
ATOM 1511 C C . LYS A 1 194 ? 17.839 16.826 -5.997 1.00 56.62 194 LYS A C 1
ATOM 1513 O O . LYS A 1 194 ? 17.494 17.282 -7.084 1.00 56.62 194 LYS A O 1
ATOM 1518 N N . ARG A 1 195 ? 19.027 16.244 -5.798 1.00 58.62 195 ARG A N 1
ATOM 1519 C CA . ARG A 1 195 ? 20.053 16.051 -6.834 1.00 58.62 195 ARG A CA 1
ATOM 1520 C C . ARG A 1 195 ? 19.405 15.422 -8.073 1.00 58.62 195 ARG A C 1
ATOM 1522 O O . ARG A 1 195 ? 18.905 14.302 -7.999 1.00 58.62 195 ARG A O 1
ATOM 1529 N N . ARG A 1 196 ? 19.366 16.161 -9.184 1.00 62.06 196 ARG A N 1
ATOM 1530 C CA . ARG A 1 196 ? 18.790 15.673 -10.441 1.00 62.06 196 ARG A CA 1
ATOM 1531 C C . ARG A 1 196 ? 19.628 14.486 -10.921 1.00 62.06 196 ARG A C 1
ATOM 1533 O O . ARG A 1 196 ? 20.835 14.632 -11.099 1.00 62.06 196 ARG A O 1
ATOM 1540 N N . VAL A 1 197 ? 18.990 13.332 -11.106 1.00 64.12 197 VAL A N 1
ATOM 1541 C CA . VAL A 1 197 ? 19.614 12.172 -11.754 1.00 64.12 197 VAL A CA 1
ATOM 1542 C C . VAL A 1 197 ? 19.839 12.553 -13.214 1.00 64.12 197 VAL A C 1
ATOM 1544 O O . VAL A 1 197 ? 18.902 12.932 -13.915 1.00 64.12 197 VAL A O 1
ATOM 1547 N N . THR A 1 198 ? 21.094 12.541 -13.643 1.00 73.31 198 THR A N 1
ATOM 1548 C CA . THR A 1 198 ? 21.498 12.801 -15.029 1.00 73.31 198 THR A CA 1
ATOM 1549 C C 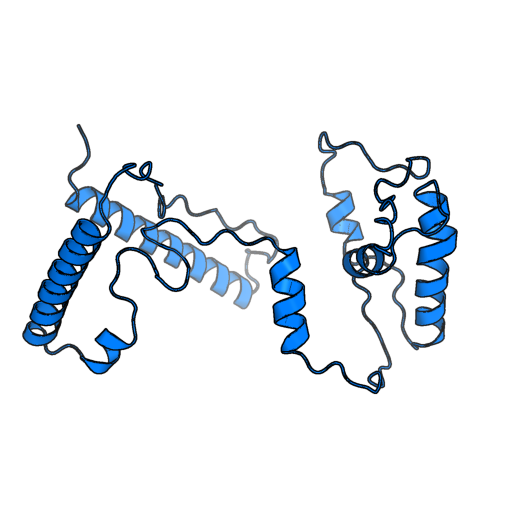. THR A 1 198 ? 22.013 11.509 -15.646 1.00 73.31 198 THR A C 1
ATOM 1551 O O . THR A 1 198 ? 22.366 10.579 -14.925 1.00 73.31 198 THR A O 1
ATOM 1554 N N . SER A 1 199 ? 22.088 11.438 -16.974 1.00 74.31 199 SER A N 1
ATOM 1555 C CA . SER A 1 199 ? 22.579 10.245 -17.682 1.00 74.31 199 SER A CA 1
ATOM 1556 C C . SER A 1 199 ? 23.940 9.762 -17.151 1.00 74.31 199 SER A C 1
ATOM 1558 O O . SER A 1 199 ? 24.121 8.584 -16.864 1.00 74.31 199 SER A O 1
ATOM 1560 N N . LYS A 1 200 ? 24.844 10.709 -16.873 1.00 76.62 200 LYS A N 1
ATOM 1561 C CA . LYS A 1 200 ? 26.196 10.472 -16.338 1.00 76.62 200 LYS A CA 1
ATOM 1562 C C . LYS A 1 200 ? 26.268 10.271 -14.825 1.00 76.62 200 LYS A C 1
ATOM 1564 O O . LYS A 1 200 ? 27.362 10.132 -14.284 1.00 76.62 200 LYS A O 1
ATOM 1569 N N . SER A 1 201 ? 25.147 10.353 -14.113 1.00 75.56 201 SER A N 1
ATOM 1570 C CA . SER A 1 201 ? 25.167 10.155 -12.667 1.00 75.56 201 SER A CA 1
ATOM 1571 C C . SER A 1 201 ? 25.405 8.682 -12.337 1.00 75.56 201 SER A C 1
ATOM 1573 O O . SER A 1 201 ? 24.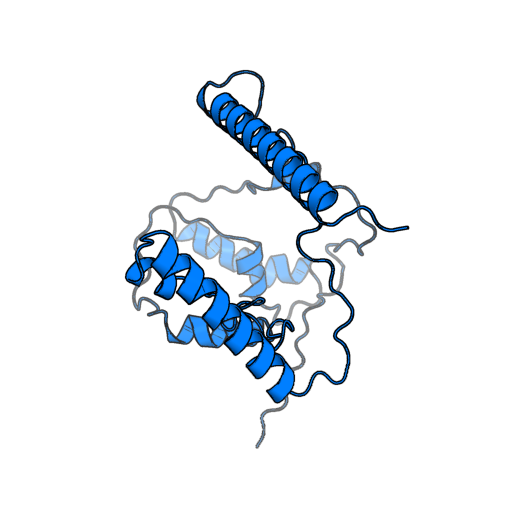871 7.791 -13.001 1.00 75.56 201 SER A O 1
ATOM 1575 N N . ASN A 1 202 ? 26.235 8.441 -11.320 1.00 72.81 202 ASN A N 1
ATOM 1576 C CA . ASN A 1 202 ? 26.502 7.094 -10.831 1.00 72.81 202 ASN A CA 1
ATOM 1577 C C . ASN A 1 202 ? 25.218 6.468 -10.295 1.00 72.81 202 ASN A C 1
ATOM 1579 O O . ASN A 1 202 ? 24.411 7.146 -9.650 1.00 72.81 202 ASN A O 1
ATOM 1583 N N . ASN A 1 203 ? 25.064 5.169 -10.523 1.00 65.75 203 ASN A N 1
ATOM 1584 C CA . ASN A 1 203 ? 23.887 4.451 -10.071 1.00 65.75 203 ASN A CA 1
ATOM 1585 C C . ASN A 1 203 ? 23.900 4.315 -8.532 1.00 65.75 203 ASN A C 1
ATOM 1587 O O . ASN A 1 203 ? 24.857 3.762 -7.984 1.00 65.75 203 ASN A O 1
ATOM 1591 N N . PRO A 1 204 ? 22.882 4.804 -7.799 1.00 55.97 204 PRO A N 1
ATOM 1592 C CA . PRO A 1 204 ? 22.885 4.769 -6.334 1.00 55.97 204 PRO A CA 1
ATOM 1593 C C . PRO A 1 204 ? 22.633 3.370 -5.739 1.00 55.97 204 PRO A C 1
ATOM 1595 O O . PRO A 1 204 ? 22.649 3.227 -4.521 1.00 55.97 204 PRO A O 1
ATOM 1598 N N . PHE A 1 205 ? 22.401 2.348 -6.572 1.00 56.69 205 PHE A N 1
ATOM 1599 C CA . PHE A 1 205 ? 21.929 1.016 -6.175 1.00 56.69 205 PHE A CA 1
ATOM 1600 C C . PHE A 1 205 ? 22.997 -0.092 -6.199 1.00 56.69 205 PHE A C 1
ATOM 1602 O O . PHE A 1 205 ? 22.644 -1.253 -6.392 1.00 56.69 205 PHE A O 1
ATOM 1609 N N . LYS A 1 206 ? 24.289 0.207 -5.990 1.00 47.56 206 LYS A N 1
ATOM 1610 C CA . LYS A 1 206 ? 25.257 -0.866 -5.685 1.00 47.56 206 LYS A CA 1
ATOM 1611 C C . LYS A 1 206 ? 24.879 -1.498 -4.339 1.00 47.56 206 LYS A C 1
ATOM 1613 O O . LYS A 1 206 ? 25.274 -1.007 -3.287 1.00 47.56 206 LYS A O 1
ATOM 1618 N N . LEU A 1 207 ? 24.075 -2.557 -4.381 1.00 39.66 207 LEU A N 1
ATOM 1619 C CA . LEU A 1 207 ? 23.956 -3.511 -3.288 1.00 39.66 207 LEU A CA 1
ATOM 1620 C C . LEU A 1 207 ? 25.308 -4.217 -3.206 1.00 39.66 207 LEU A C 1
ATOM 1622 O O . LEU A 1 207 ? 25.652 -4.997 -4.088 1.00 39.66 207 LEU A O 1
ATOM 1626 N N . GLU A 1 208 ? 26.104 -3.887 -2.190 1.00 35.78 208 GLU A N 1
ATOM 1627 C CA . GLU A 1 208 ? 27.223 -4.745 -1.818 1.00 35.78 208 GLU A CA 1
ATOM 1628 C C . GLU A 1 208 ? 26.655 -6.137 -1.526 1.00 35.78 208 GLU A C 1
ATOM 1630 O O . GLU A 1 208 ? 25.723 -6.281 -0.730 1.00 35.78 208 GLU A O 1
ATOM 1635 N N . GLU A 1 209 ? 27.171 -7.152 -2.220 1.00 34.19 209 GLU A N 1
ATOM 1636 C CA . GLU A 1 209 ? 26.857 -8.542 -1.923 1.00 34.19 209 GLU A CA 1
ATOM 1637 C C . GLU A 1 209 ? 27.193 -8.800 -0.451 1.00 34.19 209 GLU A C 1
ATOM 1639 O O . GLU A 1 209 ? 28.347 -8.696 -0.028 1.00 34.19 209 GLU A O 1
ATOM 1644 N N . LEU A 1 210 ? 26.174 -9.102 0.357 1.00 35.62 210 LEU A N 1
ATOM 1645 C CA . LEU A 1 210 ? 26.402 -9.583 1.713 1.00 35.62 210 LEU A CA 1
ATOM 1646 C C . LEU A 1 210 ? 27.187 -10.897 1.612 1.00 35.62 210 LEU A C 1
ATOM 1648 O O . LEU A 1 210 ? 26.765 -11.784 0.865 1.00 35.62 210 LEU A O 1
ATOM 1652 N N . PRO A 1 211 ? 28.299 -11.055 2.352 1.00 33.66 211 PRO A N 1
ATOM 1653 C CA . PRO A 1 211 ? 29.111 -12.252 2.255 1.00 33.66 211 PRO A CA 1
ATOM 1654 C C . PRO A 1 211 ? 28.278 -13.459 2.677 1.00 33.66 211 PRO A C 1
ATOM 1656 O O . PRO A 1 211 ? 27.696 -13.493 3.767 1.00 33.66 211 PRO A O 1
ATOM 1659 N N . THR A 1 212 ? 28.230 -14.449 1.791 1.00 34.50 212 THR A N 1
ATOM 1660 C CA . THR A 1 212 ? 27.662 -15.770 2.035 1.00 34.50 212 THR A CA 1
ATOM 1661 C C . THR A 1 212 ? 28.291 -16.324 3.310 1.00 34.50 212 THR A C 1
ATOM 1663 O O . THR A 1 212 ? 29.501 -16.548 3.363 1.00 34.50 212 THR A O 1
ATOM 1666 N N . ARG A 1 213 ? 27.489 -16.498 4.369 1.00 34.81 213 ARG A N 1
ATOM 1667 C CA . ARG A 1 213 ? 27.943 -17.207 5.569 1.00 34.81 213 ARG A CA 1
ATOM 1668 C C . ARG A 1 213 ? 28.281 -18.642 5.162 1.00 34.81 213 ARG A C 1
ATOM 1670 O O . ARG A 1 213 ? 27.395 -19.356 4.698 1.00 34.81 213 ARG A O 1
ATOM 1677 N N . GLN A 1 214 ? 29.560 -18.993 5.295 1.00 36.69 214 GLN A N 1
ATOM 1678 C CA . GLN A 1 214 ? 30.036 -20.376 5.340 1.00 36.69 214 GLN A CA 1
ATOM 1679 C C . GLN A 1 214 ? 29.482 -21.086 6.575 1.00 36.69 214 GLN A C 1
ATOM 1681 O O . GLN A 1 214 ? 29.281 -20.396 7.605 1.00 36.69 214 GLN A O 1
#

Sequence (214 aa):
MGKPLAALLSTHYESGRTCFQEFQEFMEGLQNEEVATFYDPIKKNRIHFFGQEPASADASKQKVLKEDCQLFSKLFILCQSKECDLHKFFCHENQQFPAALSDGGKLYSSQKSQLAAILESHVTIPDVEPKADAIIIDGSALVNTLPPQTSNTFEDYAMLDLLPKVQAYSTKYKRTESSSLKAETMSKCGCGVKRRVTSKSNNPFKLEELPTRQ

Organism: Solea senegalensis (NCBI:txid28829)